Protein AF-A0A8X6WCI5-F1 (afdb_monomer_lite)

pLDDT: mean 91.73, std 7.92, range [56.34, 98.44]

Organism: Trichonephila clavipes (NCBI:txid2585209)

InterPro domains:
  IPR049012 Mutator-like transposase domain [PF20700] (1-146)

Structure (mmCIF, N/CA/C/O backbone):
data_AF-A0A8X6WCI5-F1
#
_entry.id   AF-A0A8X6WCI5-F1
#
loop_
_atom_site.group_PDB
_atom_site.id
_atom_site.type_symbol
_atom_site.label_atom_id
_atom_site.label_alt_id
_atom_site.label_comp_id
_atom_site.label_asym_id
_atom_site.label_entity_id
_atom_site.label_seq_id
_atom_site.pdbx_PDB_ins_code
_atom_site.Cartn_x
_atom_site.Cartn_y
_atom_site.Cartn_z
_atom_site.occupancy
_atom_site.B_iso_or_equiv
_atom_site.auth_seq_id
_atom_site.auth_comp_id
_atom_site.auth_asym_id
_atom_site.auth_atom_id
_atom_site.pdbx_PDB_model_num
ATOM 1 N N . MET A 1 1 ? -1.430 -8.756 21.027 1.00 59.97 1 MET A N 1
ATOM 2 C CA . MET A 1 1 ? -2.142 -8.464 22.285 1.00 59.97 1 MET A CA 1
ATOM 3 C C . MET A 1 1 ? -3.110 -9.603 22.496 1.00 59.97 1 MET A C 1
ATOM 5 O O . MET A 1 1 ? -3.719 -10.014 21.518 1.00 59.97 1 MET A O 1
ATOM 9 N N . GLU A 1 2 ? -3.191 -10.158 23.698 1.00 81.50 2 GLU A N 1
ATOM 10 C CA . GLU A 1 2 ? -4.184 -11.193 23.982 1.00 81.50 2 GLU A CA 1
ATOM 11 C C . GLU A 1 2 ? -5.589 -10.588 23.975 1.00 81.50 2 GLU A C 1
ATOM 13 O O . GLU A 1 2 ? -5.781 -9.443 24.397 1.00 81.50 2 GLU A O 1
ATOM 18 N N . VAL A 1 3 ? -6.557 -11.356 23.474 1.00 88.06 3 VAL A N 1
ATOM 19 C CA . VAL A 1 3 ? -7.955 -10.931 23.323 1.00 88.06 3 VAL A CA 1
ATOM 20 C C . VAL A 1 3 ? -8.514 -10.423 24.655 1.00 88.06 3 VAL A C 1
ATOM 22 O O . VAL A 1 3 ? -9.051 -9.318 24.713 1.00 88.06 3 VAL A O 1
ATOM 25 N N . ASP A 1 4 ? -8.283 -11.169 25.736 1.00 89.62 4 ASP A N 1
ATOM 26 C CA . ASP A 1 4 ? -8.767 -10.837 27.080 1.00 89.62 4 ASP A CA 1
ATOM 27 C C . ASP A 1 4 ? -8.215 -9.511 27.600 1.00 89.62 4 ASP A C 1
ATOM 29 O O . ASP A 1 4 ? -8.935 -8.737 28.233 1.00 89.62 4 ASP A O 1
ATOM 33 N N . GLY A 1 5 ? -6.947 -9.213 27.309 1.00 89.44 5 GLY A N 1
ATOM 34 C CA . GLY A 1 5 ? -6.332 -7.943 27.683 1.00 89.44 5 GLY A CA 1
ATOM 35 C C . GLY A 1 5 ? -7.043 -6.763 27.024 1.00 89.44 5 GLY A C 1
ATOM 36 O O . GLY A 1 5 ? -7.371 -5.783 27.693 1.00 89.44 5 GLY A O 1
ATOM 37 N N . MET A 1 6 ? -7.347 -6.879 25.729 1.00 89.31 6 MET A N 1
ATOM 38 C CA . MET A 1 6 ? -8.032 -5.814 25.002 1.00 89.31 6 MET A CA 1
ATOM 39 C C . MET A 1 6 ? -9.492 -5.657 25.445 1.00 89.31 6 MET A C 1
ATOM 41 O O . MET A 1 6 ? -9.946 -4.534 25.659 1.00 89.31 6 MET A O 1
ATOM 45 N N . LEU A 1 7 ? -10.208 -6.766 25.660 1.00 91.69 7 LEU A N 1
ATOM 46 C CA . LEU A 1 7 ? -11.565 -6.740 26.210 1.00 91.69 7 LEU A CA 1
ATOM 47 C C . LEU A 1 7 ? -11.597 -6.038 27.571 1.00 91.69 7 LEU A C 1
ATOM 49 O O . LEU A 1 7 ? -12.439 -5.169 27.796 1.00 91.69 7 LEU A O 1
ATOM 53 N N . ARG A 1 8 ? -10.658 -6.357 28.470 1.00 92.00 8 ARG A N 1
ATOM 54 C CA . ARG A 1 8 ? -10.554 -5.698 29.781 1.00 92.00 8 ARG A CA 1
ATOM 55 C C . ARG A 1 8 ? -10.321 -4.195 29.649 1.00 92.00 8 ARG A C 1
ATOM 57 O O . ARG A 1 8 ? -10.964 -3.434 30.367 1.00 92.00 8 ARG A O 1
ATOM 64 N N . ILE A 1 9 ? -9.435 -3.768 28.744 1.00 91.00 9 ILE A N 1
ATOM 65 C CA . ILE A 1 9 ? -9.140 -2.346 28.499 1.00 91.00 9 ILE A CA 1
ATOM 66 C C . ILE A 1 9 ? -10.392 -1.595 28.035 1.00 91.00 9 ILE A C 1
ATOM 68 O O . ILE A 1 9 ? -10.694 -0.534 28.579 1.00 91.00 9 ILE A O 1
ATOM 72 N N . PHE A 1 10 ? -11.126 -2.141 27.065 1.00 92.56 10 PHE A N 1
ATOM 73 C CA . PHE A 1 10 ? -12.317 -1.490 26.521 1.00 92.56 10 PHE A CA 1
ATOM 74 C C . PHE A 1 10 ? -13.463 -1.445 27.537 1.00 92.56 10 PHE A C 1
ATOM 76 O O . PHE A 1 10 ? -14.024 -0.378 27.765 1.00 92.56 10 PHE A O 1
ATOM 83 N N . ASN A 1 11 ? -13.761 -2.559 28.214 1.00 92.12 11 ASN A N 1
ATOM 84 C CA . ASN A 1 11 ? -14.859 -2.616 29.187 1.00 92.12 11 ASN A CA 1
ATOM 85 C C . ASN A 1 11 ? -14.649 -1.689 30.392 1.00 92.12 11 ASN A C 1
ATOM 87 O O . ASN A 1 11 ? -15.601 -1.120 30.920 1.00 92.12 11 ASN A O 1
ATOM 91 N N . ARG A 1 12 ? -13.404 -1.525 30.858 1.00 92.81 12 ARG A N 1
ATOM 92 C CA . ARG A 1 12 ? -13.133 -0.693 32.041 1.00 92.81 12 ARG A CA 1
ATOM 93 C C . ARG A 1 12 ? -13.035 0.801 31.735 1.00 92.81 12 ARG A C 1
ATOM 95 O O . ARG A 1 12 ? -13.064 1.589 32.675 1.00 92.81 12 ARG A O 1
ATOM 102 N N . SER A 1 13 ? -12.888 1.202 30.468 1.00 92.12 13 SER A N 1
ATOM 103 C CA . SER A 1 13 ? -12.551 2.589 30.116 1.00 92.12 13 SER A CA 1
ATOM 104 C C . SER A 1 13 ? -13.633 3.586 30.529 1.00 92.12 13 SER A C 1
ATOM 106 O O . SER A 1 13 ? -13.316 4.651 31.054 1.00 92.12 13 SER A O 1
ATOM 108 N N . GLU A 1 14 ? -14.907 3.236 30.344 1.00 90.12 14 GLU A N 1
ATOM 109 C CA . GLU A 1 14 ? -16.027 4.106 30.706 1.00 90.12 14 GLU A CA 1
ATOM 110 C C . GLU A 1 14 ? -16.136 4.225 32.227 1.00 90.12 14 GLU A C 1
ATOM 112 O O . GLU A 1 14 ? -16.202 5.326 32.762 1.00 90.12 14 GLU A O 1
ATOM 117 N N . LYS A 1 15 ? -16.031 3.104 32.945 1.00 89.94 15 LYS A N 1
ATOM 118 C CA . LYS A 1 15 ? -16.134 3.096 34.408 1.00 89.94 15 LYS A CA 1
ATOM 119 C C . LYS A 1 15 ? -14.969 3.812 35.101 1.00 89.94 15 LYS A C 1
ATOM 121 O O . LYS A 1 15 ? -15.184 4.462 36.116 1.00 89.94 15 LYS A O 1
ATOM 126 N N . LEU A 1 16 ? -13.744 3.659 34.593 1.00 91.06 16 LEU A N 1
ATOM 127 C CA . LEU A 1 16 ? -12.542 4.214 35.229 1.00 91.06 16 LEU A CA 1
ATOM 128 C C . LEU A 1 16 ? -12.214 5.636 34.772 1.00 91.06 16 LEU A C 1
ATOM 130 O O . LEU A 1 16 ? -11.642 6.399 35.545 1.00 91.06 16 LEU A O 1
ATOM 134 N N . HIS A 1 17 ? -12.545 5.991 33.529 1.00 88.75 17 HIS A N 1
ATOM 135 C CA . HIS A 1 17 ? -12.102 7.251 32.923 1.00 88.75 17 HIS A CA 1
ATOM 136 C C . HIS A 1 17 ? -13.237 8.060 32.296 1.00 88.75 17 HIS A C 1
ATOM 138 O O . HIS A 1 17 ? -12.983 9.155 31.800 1.00 88.75 17 HIS A O 1
ATOM 144 N N . ASN A 1 18 ? -14.475 7.553 32.302 1.00 91.06 18 ASN A N 1
ATOM 145 C CA . ASN A 1 18 ? -15.613 8.165 31.615 1.00 91.06 18 ASN A CA 1
ATOM 146 C C . ASN A 1 18 ? -15.331 8.406 30.115 1.00 91.06 18 ASN A C 1
ATOM 148 O O . ASN A 1 18 ? -15.696 9.437 29.554 1.00 91.06 18 ASN A O 1
ATOM 152 N N . GLN A 1 19 ? -14.615 7.468 29.475 1.00 91.06 19 GLN A N 1
ATOM 153 C CA . GLN A 1 19 ? -14.216 7.531 28.062 1.00 91.06 19 GLN A CA 1
ATOM 154 C C . GLN A 1 19 ? -14.604 6.257 27.304 1.00 91.06 19 GLN A C 1
ATOM 156 O O . GLN A 1 19 ? -14.527 5.147 27.841 1.00 91.06 19 GLN A O 1
ATOM 161 N N . LYS A 1 20 ? -14.935 6.413 26.016 1.00 93.44 20 LYS A N 1
ATOM 162 C CA . LYS A 1 20 ? -15.221 5.313 25.080 1.00 93.44 20 LYS A CA 1
ATOM 163 C C . LYS A 1 20 ? -14.216 5.300 23.938 1.00 93.44 20 LYS A C 1
ATOM 165 O O . LYS A 1 20 ? -13.930 6.337 23.340 1.00 93.44 20 LYS A O 1
ATOM 170 N N . TYR A 1 21 ? -13.712 4.119 23.597 1.00 92.25 21 TYR A N 1
ATOM 171 C CA . TYR A 1 21 ? -12.871 3.938 22.422 1.00 92.25 21 TYR A CA 1
ATOM 172 C C . TYR A 1 21 ? -13.726 3.777 21.165 1.00 92.25 21 TYR A C 1
ATOM 174 O O . TYR A 1 21 ? -14.458 2.804 21.023 1.00 92.25 21 TYR A O 1
ATOM 182 N N . SER A 1 22 ? -13.575 4.690 20.209 1.00 91.31 22 SER A N 1
ATOM 183 C CA . SER A 1 22 ? -14.271 4.620 18.916 1.00 91.31 22 SER A CA 1
ATOM 184 C C . SER A 1 22 ? -13.587 3.709 17.895 1.00 91.31 22 SER A C 1
ATOM 186 O O . SER A 1 22 ? -14.224 3.240 16.953 1.00 91.31 22 SER A O 1
ATOM 188 N N . ASN A 1 23 ? -12.284 3.461 18.056 1.00 91.19 23 ASN A N 1
ATOM 189 C CA . ASN A 1 23 ? -11.461 2.772 17.068 1.00 91.19 23 ASN A CA 1
ATOM 190 C C . ASN A 1 23 ? -10.571 1.705 17.710 1.00 91.19 23 ASN A C 1
ATOM 192 O O . ASN A 1 23 ? -9.948 1.941 18.743 1.00 91.19 23 ASN A O 1
ATOM 196 N N . TYR A 1 24 ? -10.430 0.573 17.025 1.00 90.94 24 TYR A N 1
ATOM 197 C CA . TYR A 1 24 ? -9.415 -0.444 17.276 1.00 90.94 24 TYR A CA 1
ATOM 198 C C . TYR A 1 24 ? -8.383 -0.413 16.145 1.00 90.94 24 TYR A C 1
ATOM 200 O O . TYR A 1 24 ? -8.734 -0.589 14.976 1.00 90.94 24 TYR A O 1
ATOM 208 N N . ILE A 1 25 ? -7.110 -0.197 16.484 1.00 90.19 25 ILE A N 1
ATOM 209 C CA . ILE A 1 25 ? -6.004 -0.199 15.518 1.00 90.19 25 ILE A CA 1
ATOM 210 C C . ILE A 1 25 ? -5.359 -1.586 15.525 1.00 90.19 25 ILE A C 1
ATOM 212 O O . ILE A 1 25 ? -4.812 -2.004 16.544 1.00 90.19 25 ILE A O 1
ATOM 216 N N . GLY A 1 26 ? -5.404 -2.286 14.391 1.00 87.81 26 GLY A N 1
ATOM 217 C CA . GLY A 1 26 ? -4.845 -3.633 14.254 1.00 87.81 26 GLY A CA 1
ATOM 218 C C . GLY A 1 26 ? -3.806 -3.758 13.139 1.00 87.81 26 GLY A C 1
ATOM 219 O O . GLY A 1 26 ? -3.925 -3.137 12.082 1.00 87.81 26 GLY A O 1
ATOM 220 N N . ASP A 1 27 ? -2.811 -4.621 13.350 1.00 85.50 27 ASP A N 1
ATOM 221 C CA . ASP A 1 27 ? -1.835 -5.072 12.342 1.00 85.50 27 ASP A CA 1
ATOM 222 C C . ASP A 1 27 ? -2.366 -6.330 11.618 1.00 85.50 27 ASP A C 1
ATOM 224 O O . ASP A 1 27 ? -1.754 -7.393 11.636 1.00 85.50 27 ASP A O 1
ATOM 228 N N . GLY A 1 28 ? -3.585 -6.261 11.068 1.00 77.12 28 GLY A N 1
ATOM 229 C CA . GLY A 1 28 ? -4.269 -7.424 10.484 1.00 77.12 28 GLY A CA 1
ATOM 230 C C . GLY A 1 28 ? -4.910 -8.387 11.498 1.00 77.12 28 GLY A C 1
ATOM 231 O O . GLY A 1 28 ? -5.588 -9.334 11.090 1.00 77.12 28 GLY A O 1
ATOM 232 N N . ASP A 1 29 ? -4.789 -8.122 12.803 1.00 78.12 29 ASP A N 1
ATOM 233 C CA . ASP A 1 29 ? -5.456 -8.906 13.849 1.00 78.12 29 ASP A CA 1
ATOM 234 C C . ASP A 1 29 ? -6.979 -8.804 13.701 1.00 78.12 29 ASP A C 1
ATOM 236 O O . ASP A 1 29 ? -7.591 -7.735 13.791 1.00 78.12 29 ASP A O 1
ATOM 240 N N . THR A 1 30 ? -7.587 -9.933 13.366 1.00 83.88 30 THR A N 1
ATOM 241 C CA . THR A 1 30 ? -9.030 -10.044 13.146 1.00 83.88 30 THR A CA 1
ATOM 242 C C . THR A 1 30 ? -9.708 -10.735 14.322 1.00 83.88 30 THR A C 1
ATOM 244 O O . THR A 1 30 ? -10.863 -10.439 14.601 1.00 83.88 30 THR A O 1
ATOM 247 N N . LYS A 1 31 ? -8.984 -11.570 15.079 1.00 90.94 31 LYS A N 1
ATOM 248 C CA . LYS A 1 31 ? -9.550 -12.299 16.220 1.00 90.94 31 LYS A CA 1
ATOM 249 C C . LYS A 1 31 ? -9.919 -11.341 17.348 1.00 90.94 31 LYS A C 1
ATOM 251 O O . LYS A 1 31 ? -11.051 -11.363 17.815 1.00 90.94 31 LYS A O 1
ATOM 256 N N . THR A 1 32 ? -9.000 -10.452 17.721 1.00 90.69 32 THR A N 1
ATOM 257 C CA . THR A 1 32 ? -9.236 -9.481 18.799 1.00 90.69 32 THR A CA 1
ATOM 258 C C . THR A 1 32 ? -10.355 -8.501 18.450 1.00 90.69 32 THR A C 1
ATOM 260 O O . THR A 1 32 ? -11.196 -8.197 19.291 1.00 90.69 32 THR A O 1
ATOM 263 N N . PHE A 1 33 ? -10.407 -8.032 17.200 1.00 91.56 33 PHE A N 1
ATOM 264 C CA . PHE A 1 33 ? -11.470 -7.129 16.760 1.00 91.56 33 PHE A CA 1
ATOM 265 C C . PHE A 1 33 ? -12.848 -7.803 16.745 1.00 91.56 33 PHE A C 1
ATOM 267 O O . PHE A 1 33 ? -13.827 -7.182 17.156 1.00 91.56 33 PHE A O 1
ATOM 274 N N . ASN A 1 34 ? -12.933 -9.059 16.298 1.00 93.12 34 ASN A N 1
ATOM 275 C CA . ASN A 1 34 ? -14.196 -9.795 16.302 1.00 93.12 34 ASN A CA 1
ATOM 276 C C . ASN A 1 34 ? -14.704 -9.982 17.734 1.00 93.12 34 ASN A C 1
ATOM 278 O O . ASN A 1 34 ? -15.844 -9.634 18.014 1.00 93.12 34 ASN A O 1
ATOM 282 N N . ALA A 1 35 ? -13.829 -10.395 18.655 1.00 93.94 35 ALA A N 1
ATOM 283 C CA . ALA A 1 35 ? -14.179 -10.524 20.066 1.00 93.94 35 ALA A CA 1
ATOM 284 C C . ALA A 1 35 ? -14.659 -9.196 20.679 1.00 93.94 35 ALA A C 1
ATOM 286 O O . ALA A 1 35 ? -15.653 -9.179 21.396 1.00 93.94 35 ALA A O 1
ATOM 287 N N . LEU A 1 36 ? -14.006 -8.067 20.368 1.00 92.50 36 LEU A N 1
ATOM 288 C CA . LEU A 1 36 ? -14.471 -6.737 20.790 1.00 92.50 36 LEU A CA 1
ATOM 289 C C . LEU A 1 36 ? -15.849 -6.388 20.213 1.00 92.50 36 LEU A C 1
ATOM 291 O O . LEU A 1 36 ? -16.686 -5.824 20.914 1.00 92.50 36 LEU A O 1
ATOM 295 N N . SER A 1 37 ? -16.075 -6.714 18.940 1.00 92.50 37 SER A N 1
ATOM 296 C CA . SER A 1 37 ? -17.337 -6.431 18.248 1.00 92.50 37 SER A CA 1
ATOM 297 C C . SER A 1 37 ? -18.492 -7.264 18.806 1.00 92.50 37 SER A C 1
ATOM 299 O O . SER A 1 37 ? -19.605 -6.765 18.925 1.00 92.50 37 SER A O 1
ATOM 301 N N . GLU A 1 38 ? -18.224 -8.517 19.174 1.00 94.31 38 GLU A N 1
ATOM 302 C CA . GLU A 1 38 ? -19.186 -9.421 19.810 1.00 94.31 38 GLU A CA 1
ATOM 303 C C . GLU A 1 38 ? -19.453 -9.038 21.269 1.00 94.31 38 GLU A C 1
ATOM 305 O O . GLU A 1 38 ? -20.590 -9.109 21.727 1.00 94.31 38 GLU A O 1
ATOM 310 N N . ASN A 1 39 ? -18.418 -8.599 21.991 1.00 94.19 39 ASN A N 1
ATOM 311 C CA . ASN A 1 39 ? -18.522 -8.212 23.394 1.00 94.19 39 ASN A CA 1
ATOM 312 C C . ASN A 1 39 ? -19.300 -6.906 23.611 1.00 94.19 39 ASN A C 1
ATOM 314 O O . ASN A 1 39 ? -19.855 -6.729 24.690 1.00 94.19 39 ASN A O 1
ATOM 318 N N . LYS A 1 40 ? -19.345 -6.016 22.607 1.00 94.31 40 LYS A N 1
ATOM 319 C CA . LYS A 1 40 ? -20.101 -4.748 22.634 1.00 94.31 40 LYS A CA 1
ATOM 320 C C . LYS A 1 40 ? -19.887 -3.960 23.941 1.00 94.31 40 LYS A C 1
ATOM 322 O O . LYS A 1 40 ? -20.849 -3.675 24.655 1.00 94.31 40 LYS A O 1
ATOM 327 N N . PRO A 1 41 ? -18.640 -3.562 24.255 1.00 93.81 41 PRO A N 1
ATOM 328 C CA . PRO A 1 41 ? -18.274 -3.006 25.564 1.00 93.81 41 PRO A CA 1
ATOM 329 C C . PRO A 1 41 ? -19.003 -1.702 25.928 1.00 93.81 41 PRO A C 1
ATOM 331 O O . PRO A 1 41 ? -18.976 -1.290 27.083 1.00 93.81 41 PRO A O 1
ATOM 334 N N . TYR A 1 42 ? -19.645 -1.047 24.956 1.00 95.12 42 TYR A N 1
ATOM 335 C CA . TYR A 1 42 ? -20.366 0.215 25.129 1.00 95.12 42 TYR A CA 1
ATOM 336 C C . TYR A 1 42 ? -21.847 0.132 24.719 1.00 95.12 42 TYR A C 1
ATOM 338 O O . TYR A 1 42 ? -22.478 1.173 24.526 1.00 95.12 42 TYR A O 1
ATOM 346 N N . GLY A 1 43 ? -22.391 -1.084 24.582 1.00 93.00 43 GLY A N 1
ATOM 347 C CA . GLY A 1 43 ? -23.766 -1.341 24.145 1.00 93.00 43 GLY A CA 1
ATOM 348 C C . GLY A 1 43 ? -23.930 -1.493 22.629 1.00 93.00 43 GLY A C 1
ATOM 349 O O . GLY A 1 43 ? -22.988 -1.313 21.857 1.00 93.00 43 GLY A O 1
ATOM 350 N N . ASP A 1 44 ? -25.149 -1.841 22.207 1.00 92.75 44 ASP A N 1
ATOM 351 C CA . ASP A 1 44 ? -25.500 -2.117 20.805 1.00 92.75 44 ASP A CA 1
ATOM 352 C C . ASP A 1 44 ? -25.397 -0.888 19.888 1.00 92.75 44 ASP A C 1
ATOM 354 O O . ASP A 1 44 ? -25.050 -1.018 18.713 1.00 92.75 44 ASP A O 1
ATOM 358 N N . ASP A 1 45 ? -25.636 0.306 20.434 1.00 93.44 45 ASP A N 1
ATOM 359 C CA . ASP A 1 45 ? -25.677 1.558 19.669 1.00 93.44 45 ASP A CA 1
ATOM 360 C C . ASP A 1 45 ? -24.290 2.167 19.408 1.00 93.44 45 ASP A C 1
ATOM 362 O O . ASP A 1 45 ? -24.164 3.167 18.696 1.00 93.44 45 ASP A O 1
ATOM 366 N N . TYR A 1 46 ? -23.225 1.587 19.974 1.00 92.94 46 TYR A N 1
ATOM 367 C CA . TYR A 1 46 ? -21.870 2.119 19.866 1.00 92.94 46 TYR A CA 1
ATOM 368 C C . TYR A 1 46 ? -20.908 1.097 19.253 1.00 92.94 46 TYR A C 1
ATOM 370 O O . TYR A 1 46 ? -20.307 0.260 19.930 1.00 92.94 46 TYR A O 1
ATOM 378 N N . LEU A 1 47 ? -20.727 1.199 17.935 1.00 92.12 47 LEU A N 1
ATOM 379 C CA . LEU A 1 47 ? -19.871 0.296 17.168 1.00 92.12 47 LEU A CA 1
ATOM 380 C C . LEU A 1 47 ? -18.419 0.780 17.123 1.00 92.12 47 LEU A C 1
ATOM 382 O O . LEU A 1 47 ? -18.120 1.882 16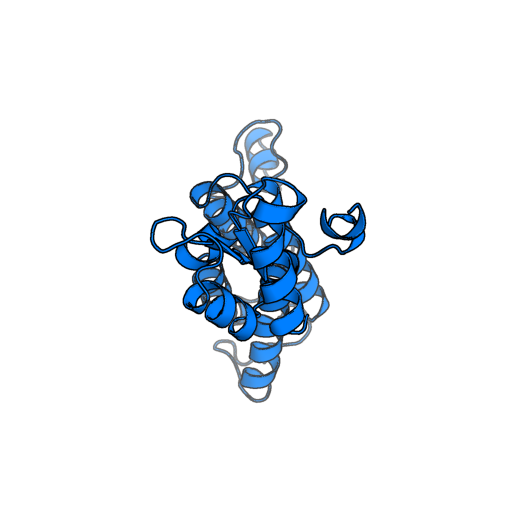.657 1.00 92.12 47 LEU A O 1
ATOM 386 N N . ILE A 1 48 ? -17.499 -0.095 17.527 1.00 92.75 48 ILE A N 1
ATOM 387 C CA . ILE A 1 48 ? -16.058 0.136 17.406 1.00 92.75 48 ILE A CA 1
ATOM 388 C C . ILE A 1 48 ? -15.635 -0.087 15.954 1.00 92.75 48 ILE A C 1
ATOM 390 O O . ILE A 1 48 ? -15.900 -1.134 15.361 1.00 92.75 48 ILE A O 1
ATOM 394 N N . GLN A 1 49 ? -14.921 0.876 15.378 1.00 92.12 49 GLN A N 1
ATOM 395 C CA . GLN A 1 49 ? -14.413 0.766 14.015 1.00 92.12 49 GLN A CA 1
ATOM 396 C C . GLN A 1 49 ? -13.014 0.148 13.987 1.00 92.12 49 GLN A C 1
ATOM 398 O O . GLN A 1 49 ? -12.135 0.506 14.771 1.00 92.12 49 GLN A O 1
ATOM 403 N N . LYS A 1 50 ? -12.771 -0.763 13.039 1.00 91.62 50 LYS A N 1
ATOM 404 C CA . LYS A 1 50 ? -11.426 -1.292 12.784 1.00 91.62 50 LYS A CA 1
ATOM 405 C C . LYS A 1 50 ? -10.650 -0.367 11.852 1.00 91.62 50 LYS A C 1
ATOM 407 O O . LYS A 1 50 ? -11.020 -0.198 10.689 1.00 91.62 50 LYS A O 1
ATOM 412 N N . ILE A 1 51 ? -9.521 0.123 12.345 1.00 93.12 51 ILE A N 1
ATOM 413 C CA . ILE A 1 51 ? -8.510 0.865 11.594 1.00 93.12 51 ILE A CA 1
ATOM 414 C C . ILE A 1 51 ? -7.293 -0.048 11.400 1.00 93.12 51 ILE A C 1
ATOM 416 O O . ILE A 1 51 ? -6.868 -0.768 12.302 1.00 93.12 51 ILE A O 1
ATOM 420 N N . GLU A 1 52 ? -6.737 -0.051 10.197 1.00 93.75 52 GLU A N 1
ATOM 421 C CA . GLU A 1 52 ? -5.531 -0.798 9.856 1.00 93.75 52 GLU A CA 1
ATOM 422 C C . GLU A 1 52 ? -4.300 0.064 10.139 1.00 93.75 52 GLU A C 1
ATOM 424 O O . GLU A 1 52 ? -4.206 1.213 9.699 1.00 93.75 52 GLU A O 1
ATOM 429 N N . CYS A 1 53 ? -3.316 -0.514 10.824 1.00 94.25 53 CYS A N 1
ATOM 430 C CA . CYS A 1 53 ? -2.003 0.100 10.973 1.00 94.25 53 CYS A CA 1
ATOM 431 C C . CYS A 1 53 ? -1.371 0.317 9.588 1.00 94.25 53 CYS A C 1
ATOM 433 O O . CYS A 1 53 ? -1.162 -0.633 8.831 1.00 94.25 53 CYS A O 1
ATOM 435 N N . VAL A 1 54 ? -0.987 1.550 9.244 1.00 94.94 54 VAL A N 1
ATOM 436 C CA . VAL A 1 54 ? -0.390 1.833 7.922 1.00 94.94 54 VAL A CA 1
ATOM 437 C C . VAL A 1 54 ? 0.941 1.099 7.739 1.00 94.94 54 VAL A C 1
ATOM 439 O O . VAL A 1 54 ? 1.277 0.684 6.630 1.00 94.94 54 VAL A O 1
ATOM 442 N N . GLY A 1 55 ? 1.683 0.873 8.829 1.00 95.06 55 GLY A N 1
ATOM 443 C CA . GLY A 1 55 ? 2.877 0.024 8.821 1.00 95.06 55 GLY A CA 1
ATOM 444 C C . GLY A 1 55 ? 2.578 -1.409 8.368 1.00 95.06 55 GLY A C 1
ATOM 445 O O . GLY A 1 55 ? 3.330 -1.956 7.558 1.00 95.06 55 GLY A O 1
ATOM 446 N N . HIS A 1 56 ? 1.452 -1.979 8.805 1.00 94.19 56 HIS A N 1
ATOM 447 C CA . HIS A 1 56 ? 0.976 -3.288 8.356 1.00 94.19 56 HIS A CA 1
ATOM 448 C C . HIS A 1 56 ? 0.730 -3.306 6.849 1.00 94.19 56 HIS A C 1
ATOM 450 O O . HIS A 1 56 ? 1.240 -4.152 6.113 1.00 94.19 56 HIS A O 1
ATOM 456 N N . VAL A 1 57 ? -0.061 -2.341 6.375 1.00 96.12 57 VAL A N 1
ATOM 457 C CA . VAL A 1 57 ? -0.491 -2.279 4.976 1.00 96.12 57 VAL A CA 1
ATOM 458 C C . VAL A 1 57 ? 0.713 -2.024 4.062 1.00 96.12 57 VAL A C 1
ATOM 460 O O . VAL A 1 57 ? 0.828 -2.631 2.997 1.00 96.12 57 VAL A O 1
ATOM 463 N N . GLN A 1 58 ? 1.681 -1.223 4.513 1.00 97.31 58 GLN A N 1
ATOM 464 C CA . GLN A 1 58 ? 2.976 -1.060 3.856 1.00 97.31 58 GLN A CA 1
ATOM 465 C C . GLN A 1 58 ? 3.740 -2.390 3.734 1.00 97.31 58 GLN A C 1
ATOM 467 O O . GLN A 1 58 ? 4.193 -2.740 2.642 1.00 97.31 58 GLN A O 1
ATOM 472 N N . LYS A 1 59 ? 3.866 -3.162 4.821 1.00 96.75 59 LYS A N 1
ATOM 473 C CA . LYS A 1 59 ? 4.515 -4.487 4.787 1.00 96.75 59 LYS A CA 1
ATOM 474 C C . LYS A 1 59 ? 3.781 -5.458 3.860 1.00 96.75 59 LYS A C 1
ATOM 476 O O . LYS A 1 59 ? 4.423 -6.266 3.184 1.00 96.75 59 LYS A O 1
ATOM 481 N N . ARG A 1 60 ? 2.450 -5.355 3.774 1.00 97.25 60 ARG A N 1
ATOM 482 C CA . ARG A 1 60 ? 1.617 -6.157 2.867 1.00 97.25 60 ARG A CA 1
ATOM 483 C C . ARG A 1 60 ? 1.995 -5.938 1.400 1.00 97.25 60 ARG A C 1
ATOM 485 O O . ARG A 1 60 ? 2.103 -6.924 0.676 1.00 97.25 60 ARG A O 1
ATOM 492 N N . MET A 1 61 ? 2.265 -4.698 0.975 1.00 98.12 61 MET A N 1
ATOM 493 C CA . MET A 1 61 ? 2.786 -4.407 -0.373 1.00 98.12 61 MET A CA 1
ATOM 494 C C . MET A 1 61 ? 4.086 -5.174 -0.636 1.00 98.12 61 MET A C 1
ATOM 496 O O . MET A 1 61 ? 4.167 -5.945 -1.591 1.00 98.12 61 MET A O 1
ATOM 500 N N . GLY A 1 62 ? 5.075 -5.032 0.251 1.00 98.25 62 GLY A N 1
ATOM 501 C CA . GLY A 1 62 ? 6.363 -5.711 0.099 1.00 98.25 62 GLY A CA 1
ATOM 502 C C . GLY A 1 62 ? 6.232 -7.236 0.053 1.00 98.25 62 GLY A C 1
ATOM 503 O O . GLY A 1 62 ? 6.801 -7.892 -0.816 1.00 98.25 62 GLY A O 1
ATOM 504 N N . THR A 1 63 ? 5.420 -7.801 0.948 1.00 98.31 63 THR A N 1
ATOM 505 C CA . THR A 1 63 ? 5.172 -9.249 1.030 1.00 98.31 63 THR A CA 1
ATOM 506 C C . THR A 1 63 ? 4.527 -9.785 -0.247 1.00 98.31 63 THR A C 1
ATOM 508 O O . THR A 1 63 ? 4.993 -10.776 -0.804 1.00 98.31 63 THR A O 1
ATOM 511 N N . ARG A 1 64 ? 3.489 -9.114 -0.767 1.00 98.44 64 ARG A N 1
ATOM 512 C CA . ARG A 1 64 ? 2.812 -9.548 -1.999 1.00 98.44 64 ARG A CA 1
ATOM 513 C C . ARG A 1 64 ? 3.747 -9.528 -3.205 1.00 98.44 64 ARG A C 1
ATOM 515 O O . ARG A 1 64 ? 3.713 -10.464 -3.997 1.00 98.44 64 ARG A O 1
ATOM 522 N N . LEU A 1 65 ? 4.600 -8.511 -3.326 1.00 97.94 65 LEU A N 1
ATOM 523 C CA . LEU A 1 65 ? 5.572 -8.437 -4.419 1.00 97.94 65 LEU A CA 1
ATOM 524 C C . LEU A 1 65 ? 6.654 -9.524 -4.310 1.00 97.94 65 LEU A C 1
ATOM 526 O O . LEU A 1 65 ? 6.990 -10.140 -5.319 1.00 97.94 65 LEU A O 1
ATOM 530 N N . ARG A 1 66 ? 7.147 -9.833 -3.103 1.00 97.81 66 ARG A N 1
ATOM 531 C CA . ARG A 1 66 ? 8.077 -10.962 -2.896 1.00 97.81 66 ARG A CA 1
ATOM 532 C C . ARG A 1 66 ? 7.434 -12.304 -3.229 1.00 97.81 66 ARG A C 1
ATOM 534 O O . ARG A 1 66 ? 8.058 -13.135 -3.882 1.00 97.81 66 ARG A O 1
ATOM 541 N N . ASN A 1 67 ? 6.163 -12.492 -2.879 1.00 97.88 67 ASN A N 1
ATOM 542 C CA . ASN A 1 67 ? 5.430 -13.703 -3.245 1.00 97.88 67 ASN A CA 1
ATOM 543 C C . ASN A 1 67 ? 5.315 -13.869 -4.767 1.00 97.88 67 ASN A C 1
ATOM 545 O O . ASN A 1 67 ? 5.402 -14.992 -5.257 1.00 97.88 67 ASN A O 1
ATOM 549 N N . LEU A 1 68 ? 5.196 -12.778 -5.534 1.00 97.38 68 LEU A N 1
ATOM 550 C CA . LEU A 1 68 ? 5.247 -12.859 -6.998 1.00 97.38 68 LEU A CA 1
ATOM 551 C C . LEU A 1 68 ? 6.604 -13.368 -7.496 1.00 97.38 68 LEU A C 1
ATOM 553 O O . LEU A 1 68 ? 6.630 -14.174 -8.424 1.00 97.38 68 LEU A O 1
ATOM 557 N N . ILE A 1 69 ? 7.720 -12.978 -6.868 1.00 95.50 69 ILE A N 1
ATOM 558 C CA . ILE A 1 69 ? 9.039 -13.536 -7.209 1.00 95.50 69 ILE A CA 1
ATOM 559 C C . ILE A 1 69 ? 9.032 -15.057 -7.043 1.00 95.50 69 ILE A C 1
ATOM 561 O O . ILE A 1 69 ? 9.463 -15.770 -7.946 1.00 95.50 69 ILE A O 1
ATOM 565 N N . LEU A 1 70 ? 8.488 -15.561 -5.933 1.00 94.62 70 LEU A N 1
ATOM 566 C CA . LEU A 1 70 ? 8.412 -16.998 -5.662 1.00 94.62 70 LEU A CA 1
ATOM 567 C C . LEU A 1 70 ? 7.529 -17.727 -6.685 1.00 94.62 70 LEU A C 1
ATOM 569 O O . LEU A 1 70 ? 7.974 -18.700 -7.297 1.00 94.62 70 LEU A O 1
ATOM 573 N N . VAL A 1 71 ? 6.319 -17.216 -6.932 1.00 95.12 71 VAL A N 1
ATOM 574 C CA . VAL A 1 71 ? 5.329 -17.807 -7.855 1.00 95.12 71 VAL A CA 1
ATOM 575 C C . VAL A 1 71 ? 5.837 -17.856 -9.301 1.00 95.12 71 VAL A C 1
ATOM 577 O O . VAL A 1 71 ? 5.532 -18.799 -10.037 1.00 95.12 71 VAL A O 1
ATOM 580 N N . TYR A 1 72 ? 6.620 -16.859 -9.718 1.00 94.88 72 TYR A N 1
ATOM 581 C CA . TYR A 1 72 ? 7.141 -16.742 -11.082 1.00 94.88 72 TYR A CA 1
ATOM 582 C C . TYR A 1 72 ? 8.620 -17.136 -11.216 1.00 94.88 72 TYR A C 1
ATOM 584 O O . TYR A 1 72 ? 9.171 -17.042 -12.309 1.00 94.88 72 TYR A O 1
ATOM 592 N N . SER A 1 73 ? 9.266 -17.620 -10.151 1.00 86.31 73 SER A N 1
ATOM 593 C CA . SER A 1 73 ? 10.706 -17.945 -10.127 1.00 86.31 73 SER A CA 1
ATOM 594 C C . SER A 1 73 ? 11.140 -18.917 -11.233 1.00 86.31 73 SER A C 1
ATOM 596 O O . SER A 1 73 ? 12.214 -18.761 -11.809 1.00 86.31 73 SER A O 1
ATOM 598 N N . LYS A 1 74 ? 10.278 -19.882 -11.574 1.00 88.81 74 LYS A N 1
ATOM 599 C CA . LYS A 1 74 ? 10.503 -20.894 -12.622 1.00 88.81 74 LYS A CA 1
ATOM 600 C C . LYS A 1 74 ? 9.789 -20.586 -13.944 1.00 88.81 74 LYS A C 1
ATOM 602 O O . LYS A 1 74 ? 9.836 -21.395 -14.864 1.00 88.81 74 LYS A O 1
ATOM 607 N N . LYS A 1 75 ? 9.106 -19.442 -14.047 1.00 94.31 75 LYS A N 1
ATOM 608 C CA . LYS A 1 75 ? 8.316 -19.062 -15.224 1.00 94.31 75 LYS A CA 1
ATOM 609 C C . LYS A 1 75 ? 9.039 -17.986 -16.021 1.00 94.31 75 LYS A C 1
ATOM 611 O O . LYS A 1 75 ? 9.669 -17.085 -15.465 1.00 94.31 75 LYS A O 1
ATOM 616 N N . LYS A 1 76 ? 8.919 -18.066 -17.343 1.00 96.00 76 LYS A N 1
ATOM 617 C CA . LYS A 1 76 ? 9.267 -16.953 -18.223 1.00 96.00 76 LYS A CA 1
ATOM 618 C C . LYS A 1 76 ? 8.045 -16.056 -18.375 1.00 96.00 76 LYS A C 1
ATOM 620 O O . LYS A 1 76 ? 6.927 -16.548 -18.496 1.00 96.00 76 LYS A O 1
ATOM 625 N N . LEU A 1 77 ? 8.265 -14.751 -18.309 1.00 96.81 77 LEU A N 1
ATOM 626 C CA . LEU A 1 77 ? 7.250 -13.758 -18.627 1.00 96.81 77 LEU A CA 1
ATOM 627 C C . LEU A 1 77 ? 7.121 -13.621 -20.151 1.00 96.81 77 LEU A C 1
ATOM 629 O O . LEU A 1 77 ? 7.824 -14.297 -20.904 1.00 96.81 77 LEU A O 1
ATOM 633 N N . SER A 1 78 ? 6.245 -12.728 -20.609 1.00 96.19 78 SER A N 1
ATOM 634 C CA . SER A 1 78 ? 5.976 -12.498 -22.038 1.00 96.19 78 SER A CA 1
ATOM 635 C C . SER A 1 78 ? 7.210 -12.114 -22.862 1.00 96.19 78 SER A C 1
ATOM 637 O O . SER A 1 78 ? 7.211 -12.284 -24.074 1.00 96.19 78 SER A O 1
ATOM 639 N N . ASP A 1 79 ? 8.276 -11.641 -22.218 1.00 95.69 79 ASP A N 1
ATOM 640 C CA . ASP A 1 79 ? 9.547 -11.297 -22.854 1.00 95.69 79 ASP A CA 1
ATOM 641 C C . ASP A 1 79 ? 10.625 -12.393 -22.742 1.00 95.69 79 ASP A C 1
ATOM 643 O O . ASP A 1 79 ? 11.813 -12.124 -22.934 1.00 95.69 79 ASP A O 1
ATOM 647 N N . GLY A 1 80 ? 10.238 -13.621 -22.380 1.00 95.81 80 GLY A N 1
ATOM 648 C CA . GLY A 1 80 ? 11.139 -14.774 -22.293 1.00 95.81 80 GLY A CA 1
ATOM 649 C C . GLY A 1 80 ? 12.101 -14.748 -21.097 1.00 95.81 80 GLY A C 1
ATOM 650 O O . GLY A 1 80 ? 12.957 -15.629 -20.968 1.00 95.81 80 GLY A O 1
ATOM 651 N N . LYS A 1 81 ? 11.985 -13.766 -20.193 1.00 95.00 81 LYS A N 1
ATOM 652 C CA . LYS A 1 81 ? 12.862 -13.601 -19.022 1.00 95.00 81 LYS A CA 1
ATOM 653 C C . LYS A 1 81 ? 12.113 -13.867 -17.717 1.00 95.00 81 LYS A C 1
ATOM 655 O O . LYS A 1 81 ? 10.888 -13.917 -17.678 1.00 95.00 81 LYS A O 1
ATOM 660 N N . THR A 1 82 ? 12.857 -14.098 -16.641 1.00 95.12 82 THR A N 1
ATOM 661 C CA . THR A 1 82 ? 12.289 -14.295 -15.301 1.00 95.12 82 THR A CA 1
ATOM 662 C C . THR A 1 82 ? 11.822 -12.964 -14.698 1.00 95.12 82 THR A C 1
ATOM 664 O O . THR A 1 82 ? 12.167 -11.878 -15.176 1.00 95.12 82 THR A O 1
ATOM 667 N N . ILE A 1 83 ? 11.016 -13.047 -13.635 1.00 96.38 83 ILE A N 1
ATOM 668 C CA . ILE A 1 83 ? 10.489 -11.870 -12.925 1.00 96.38 83 ILE A CA 1
ATOM 669 C C . ILE A 1 83 ? 11.558 -11.097 -12.136 1.00 96.38 83 ILE A C 1
ATOM 671 O O . ILE A 1 83 ? 11.402 -9.897 -11.923 1.00 96.38 83 ILE A O 1
ATOM 675 N N . GLY A 1 84 ? 12.625 -11.775 -11.703 1.00 93.44 84 GLY A N 1
ATOM 676 C CA . GLY A 1 84 ? 13.726 -11.203 -10.924 1.00 93.44 84 GLY A CA 1
ATOM 677 C C . GLY A 1 84 ? 14.991 -10.956 -11.751 1.00 93.44 84 GLY A C 1
ATOM 678 O O . GLY A 1 84 ? 15.108 -11.421 -12.883 1.00 93.44 84 GLY A O 1
ATOM 679 N N . GLY A 1 85 ? 15.949 -10.224 -11.175 1.00 88.12 85 GLY A N 1
ATOM 680 C CA . GLY A 1 85 ? 17.245 -9.907 -11.792 1.00 88.12 85 GLY A CA 1
ATOM 681 C C . GLY A 1 85 ? 17.447 -8.421 -12.126 1.00 88.12 85 GLY A C 1
ATOM 682 O O . GLY A 1 85 ? 16.655 -7.556 -11.748 1.00 88.12 85 GLY A O 1
ATOM 683 N N . LYS A 1 86 ? 18.540 -8.100 -12.830 1.00 86.88 86 LYS A N 1
ATOM 684 C CA . LYS A 1 86 ? 18.886 -6.714 -13.197 1.00 86.88 86 LYS A CA 1
ATOM 685 C C . LYS A 1 86 ? 17.811 -6.107 -14.113 1.00 86.88 86 LYS A C 1
ATOM 687 O O . LYS A 1 86 ? 17.453 -6.700 -15.127 1.00 86.88 86 LYS A O 1
ATOM 692 N N . GLY A 1 87 ? 17.313 -4.918 -13.761 1.00 85.94 87 GLY A N 1
ATOM 693 C CA . GLY A 1 87 ? 16.231 -4.237 -14.495 1.00 85.94 87 GLY A CA 1
ATOM 694 C C . GLY A 1 87 ? 14.845 -4.876 -14.310 1.00 85.94 87 GLY A C 1
ATOM 695 O O . GLY A 1 87 ? 13.949 -4.674 -15.131 1.00 85.94 87 GLY A O 1
ATOM 696 N N . ARG A 1 88 ? 14.683 -5.695 -13.264 1.00 94.00 88 ARG A N 1
ATOM 697 C CA . ARG A 1 88 ? 13.474 -6.469 -12.959 1.00 94.00 88 ARG A CA 1
ATOM 698 C C . ARG A 1 88 ? 13.041 -6.242 -11.508 1.00 94.00 88 ARG A C 1
ATOM 700 O O . ARG A 1 88 ? 13.485 -5.288 -10.871 1.00 94.00 88 ARG A O 1
ATOM 707 N N . LEU A 1 89 ? 12.155 -7.093 -10.990 1.00 95.31 89 LEU A N 1
ATOM 708 C CA . LEU A 1 89 ? 11.691 -7.002 -9.611 1.00 95.31 89 LEU A CA 1
ATOM 709 C C . LEU A 1 89 ? 12.783 -7.501 -8.651 1.00 95.31 89 LEU A C 1
ATOM 711 O O . LEU A 1 89 ? 13.000 -8.703 -8.516 1.00 95.31 89 LEU A O 1
ATOM 715 N N . THR A 1 90 ? 13.495 -6.570 -8.017 1.00 95.19 90 THR A N 1
ATOM 716 C CA . THR A 1 90 ? 14.514 -6.838 -6.989 1.00 95.19 90 THR A CA 1
ATOM 717 C C . THR A 1 90 ? 13.984 -6.500 -5.598 1.00 95.19 90 THR A C 1
ATOM 719 O O . THR A 1 90 ? 13.089 -5.663 -5.474 1.00 95.19 90 THR A O 1
ATOM 722 N N . ASP A 1 91 ? 14.576 -7.060 -4.539 1.00 96.12 91 ASP A N 1
ATOM 723 C CA . ASP A 1 91 ? 14.214 -6.697 -3.158 1.00 96.12 91 ASP A CA 1
ATOM 724 C C . ASP A 1 91 ? 14.354 -5.194 -2.894 1.00 96.12 91 ASP A C 1
ATOM 726 O O . ASP A 1 91 ? 13.450 -4.573 -2.345 1.00 96.12 91 ASP A O 1
ATOM 730 N N . SER A 1 92 ? 15.422 -4.572 -3.398 1.00 95.62 92 SER A N 1
ATOM 731 C CA . SER A 1 92 ? 15.638 -3.127 -3.261 1.00 95.62 92 SER A CA 1
ATOM 732 C C . SER A 1 92 ? 14.561 -2.279 -3.946 1.00 95.62 92 SER A C 1
ATOM 734 O O . SER A 1 92 ? 14.221 -1.196 -3.467 1.00 95.62 92 SER A O 1
ATOM 736 N N . LEU A 1 93 ? 14.015 -2.748 -5.072 1.00 95.06 93 LEU A N 1
ATOM 737 C CA . LEU A 1 93 ? 12.881 -2.100 -5.720 1.00 95.06 93 LEU A CA 1
ATOM 738 C C . LEU A 1 93 ? 11.602 -2.332 -4.912 1.00 95.06 93 LEU A C 1
ATOM 740 O O . LEU A 1 93 ? 10.844 -1.387 -4.709 1.00 95.06 93 LEU A O 1
ATOM 744 N N . ILE A 1 94 ? 11.379 -3.553 -4.422 1.00 97.50 94 ILE A N 1
ATOM 745 C CA . ILE A 1 94 ? 10.230 -3.888 -3.577 1.00 97.50 94 ILE A CA 1
ATOM 746 C C . ILE A 1 94 ? 10.198 -3.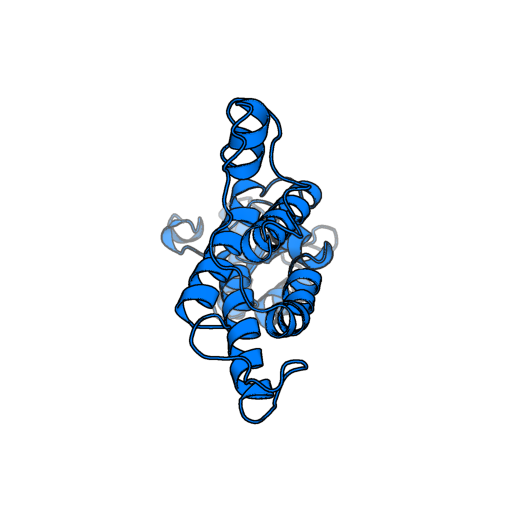003 -2.328 1.00 97.50 94 ILE A C 1
ATOM 748 O O . ILE A 1 94 ? 9.148 -2.444 -2.015 1.00 97.50 94 ILE A O 1
ATOM 752 N N . ASP A 1 95 ? 11.331 -2.822 -1.653 1.00 97.75 95 ASP A N 1
ATOM 753 C CA . ASP A 1 95 ? 11.421 -1.987 -0.454 1.00 97.75 95 ASP A CA 1
ATOM 754 C C . ASP A 1 95 ? 11.106 -0.522 -0.758 1.00 97.75 95 ASP A C 1
ATOM 756 O O . ASP A 1 95 ? 10.341 0.110 -0.027 1.00 97.75 95 ASP A O 1
ATOM 760 N N . LYS A 1 96 ? 11.606 0.007 -1.884 1.00 96.50 96 LYS A N 1
ATOM 761 C CA . LYS A 1 96 ? 11.260 1.359 -2.351 1.00 96.50 96 LYS A CA 1
ATOM 762 C C . LYS A 1 96 ? 9.769 1.496 -2.649 1.00 96.50 96 LYS A C 1
ATOM 764 O O . LYS A 1 96 ? 9.152 2.458 -2.200 1.00 96.50 96 LYS A O 1
ATOM 769 N N . LEU A 1 97 ? 9.177 0.543 -3.373 1.00 97.06 97 LEU A N 1
ATOM 770 C CA . LEU A 1 97 ? 7.749 0.566 -3.707 1.00 97.06 97 LEU A CA 1
ATOM 771 C C . LEU A 1 97 ? 6.878 0.470 -2.454 1.00 97.06 97 LEU A C 1
ATOM 773 O O . LEU A 1 97 ? 5.928 1.237 -2.320 1.00 97.06 97 LEU A O 1
ATOM 777 N N . ALA A 1 98 ? 7.216 -0.418 -1.516 1.00 98.31 98 ALA A N 1
ATOM 778 C CA . ALA A 1 98 ? 6.519 -0.531 -0.240 1.00 98.31 98 ALA A CA 1
ATOM 779 C C . ALA A 1 98 ? 6.630 0.773 0.564 1.00 98.31 98 ALA A C 1
ATOM 781 O O . ALA A 1 98 ? 5.619 1.285 1.043 1.00 98.31 98 ALA A O 1
ATOM 782 N N . HIS A 1 99 ? 7.828 1.352 0.665 1.00 98.19 99 HIS A N 1
ATOM 783 C CA . HIS A 1 99 ? 8.047 2.620 1.358 1.00 98.19 99 HIS A CA 1
ATOM 784 C C . HIS A 1 99 ? 7.221 3.764 0.750 1.00 98.19 99 HIS A C 1
ATOM 786 O O . HIS A 1 99 ? 6.471 4.429 1.466 1.00 98.19 99 HIS A O 1
ATOM 792 N N . TYR A 1 100 ? 7.285 3.958 -0.571 1.00 97.88 100 TYR A N 1
ATOM 793 C CA . TYR A 1 100 ? 6.506 4.995 -1.251 1.00 97.88 100 TYR A CA 1
ATOM 794 C C . TYR A 1 100 ? 4.999 4.765 -1.148 1.00 97.88 100 TYR A C 1
ATOM 796 O O . TYR A 1 100 ? 4.257 5.721 -0.938 1.00 97.88 100 TYR A O 1
ATOM 804 N N . TYR A 1 101 ? 4.544 3.515 -1.224 1.00 98.44 101 TYR A N 1
ATOM 805 C CA . TYR A 1 101 ? 3.147 3.159 -0.997 1.00 98.44 101 TYR A CA 1
ATOM 806 C C . TYR A 1 101 ? 2.678 3.545 0.417 1.00 98.44 101 TYR A C 1
ATOM 808 O O . TYR A 1 101 ? 1.639 4.185 0.572 1.00 98.44 101 TYR A O 1
ATOM 816 N N . GLY A 1 102 ? 3.461 3.224 1.451 1.00 97.94 102 GLY A N 1
ATOM 817 C CA . GLY A 1 102 ? 3.147 3.619 2.824 1.00 97.94 102 GLY A CA 1
ATOM 818 C C . GLY A 1 102 ? 3.107 5.139 3.002 1.00 97.94 102 GLY A C 1
ATOM 819 O O . GLY A 1 102 ? 2.185 5.662 3.626 1.00 97.94 102 GLY A O 1
ATOM 820 N N . ASN A 1 103 ? 4.062 5.864 2.413 1.00 97.75 103 ASN A N 1
ATOM 821 C CA . ASN A 1 103 ? 4.082 7.329 2.458 1.00 97.75 103 ASN A CA 1
ATOM 822 C C . ASN A 1 103 ? 2.890 7.947 1.721 1.00 97.75 103 ASN A C 1
ATOM 824 O O . ASN A 1 103 ? 2.289 8.883 2.239 1.00 97.75 103 ASN A O 1
ATOM 828 N N . ALA A 1 104 ? 2.490 7.394 0.572 1.00 97.94 104 ALA A N 1
ATOM 829 C CA . ALA A 1 104 ? 1.303 7.840 -0.155 1.00 97.94 104 ALA A CA 1
ATOM 830 C C . ALA A 1 104 ? 0.041 7.787 0.723 1.00 97.94 104 ALA A C 1
ATOM 832 O O . ALA A 1 104 ? -0.775 8.704 0.672 1.00 97.94 104 ALA A O 1
ATOM 833 N N . ILE A 1 105 ? -0.089 6.764 1.574 1.00 98.25 105 ILE A N 1
ATOM 834 C CA . ILE A 1 105 ? -1.191 6.658 2.538 1.00 98.25 105 ILE A CA 1
ATOM 835 C C . ILE A 1 105 ? -1.038 7.684 3.668 1.00 98.25 105 ILE A C 1
ATOM 837 O O . ILE A 1 105 ? -1.981 8.421 3.947 1.00 98.25 105 ILE A O 1
ATOM 841 N N . ARG A 1 106 ? 0.136 7.762 4.311 1.00 97.56 106 ARG A N 1
ATOM 842 C CA . ARG A 1 106 ? 0.359 8.658 5.465 1.00 97.56 106 ARG A CA 1
ATOM 843 C C . ARG A 1 106 ? 0.175 10.132 5.107 1.00 97.56 106 ARG A C 1
ATOM 845 O O . ARG A 1 106 ? -0.500 10.847 5.838 1.00 97.56 106 ARG A O 1
ATOM 852 N N . CYS A 1 107 ? 0.722 10.570 3.974 1.00 97.00 107 CYS A N 1
ATOM 853 C CA . CYS A 1 107 ? 0.643 11.963 3.524 1.00 97.00 107 CYS A CA 1
ATOM 854 C C . CYS A 1 107 ? -0.757 12.374 3.049 1.00 97.00 107 CYS A C 1
ATOM 856 O O . CYS A 1 107 ? -1.008 13.559 2.871 1.00 97.00 107 CYS A O 1
ATOM 858 N N . ASN A 1 108 ? -1.664 11.416 2.844 1.00 97.62 108 ASN A N 1
ATOM 859 C CA . ASN A 1 108 ? -3.026 11.661 2.368 1.00 97.62 108 ASN A CA 1
ATOM 860 C C . ASN A 1 108 ? -4.063 11.030 3.311 1.00 97.62 108 ASN A C 1
ATOM 862 O O . ASN A 1 108 ? -5.140 10.621 2.879 1.00 97.62 108 ASN A O 1
ATOM 866 N N . SER A 1 109 ? -3.739 10.935 4.607 1.00 96.75 109 SER A N 1
ATOM 867 C CA . SER A 1 109 ? -4.496 10.164 5.603 1.00 96.75 109 SER A CA 1
ATOM 868 C C . SER A 1 109 ? -5.947 10.611 5.813 1.00 96.75 109 SER A C 1
ATOM 870 O O . SER A 1 109 ? -6.727 9.888 6.426 1.00 96.75 109 SER A O 1
ATOM 872 N N . THR A 1 110 ? -6.323 11.779 5.301 1.00 97.38 110 THR A N 1
ATOM 873 C CA . THR A 1 110 ? -7.653 12.377 5.444 1.00 97.38 110 THR A CA 1
ATOM 874 C C . THR A 1 110 ? -8.578 12.100 4.258 1.00 97.38 110 THR A C 1
ATOM 876 O O . THR A 1 110 ? -9.772 12.372 4.348 1.00 97.38 110 THR A O 1
ATOM 879 N N . SER A 1 111 ? -8.072 11.551 3.145 1.00 98.25 111 SER A N 1
ATOM 880 C CA . SER A 1 111 ? -8.871 11.350 1.932 1.00 98.25 111 SER A CA 1
ATOM 881 C C . SER A 1 111 ? -8.508 10.070 1.191 1.00 98.25 111 SER A C 1
ATOM 883 O O . SER A 1 111 ? -7.448 9.952 0.582 1.00 98.25 111 SER A O 1
ATOM 885 N N . VAL A 1 112 ? -9.462 9.136 1.129 1.00 98.19 112 VAL A N 1
ATOM 886 C CA . VAL A 1 112 ? -9.341 7.898 0.338 1.00 98.19 112 VAL A CA 1
ATOM 887 C C . VAL A 1 112 ? -9.080 8.195 -1.142 1.00 98.19 112 VAL A C 1
ATOM 889 O O . VAL A 1 112 ? -8.315 7.484 -1.796 1.00 98.19 112 VAL A O 1
ATOM 892 N N . LYS A 1 113 ? -9.696 9.256 -1.675 1.00 98.31 113 LYS A N 1
ATOM 893 C CA . LYS A 1 113 ? -9.509 9.682 -3.066 1.00 98.31 113 LYS A CA 1
ATOM 894 C C . LYS A 1 113 ? -8.064 10.112 -3.315 1.00 98.31 113 LYS A C 1
ATOM 896 O O . LYS A 1 113 ? -7.466 9.666 -4.293 1.00 98.31 113 LYS A O 1
ATOM 901 N N . GLU A 1 114 ? -7.501 10.925 -2.424 1.00 98.19 114 GLU A N 1
ATOM 902 C CA . GLU A 1 114 ? -6.126 11.414 -2.568 1.00 98.19 114 GLU A CA 1
ATOM 903 C C . GLU A 1 114 ? -5.092 10.319 -2.268 1.00 98.19 114 GLU A C 1
ATOM 905 O O . GLU A 1 114 ? -4.125 10.200 -3.015 1.00 98.19 114 GLU A O 1
ATOM 910 N N . MET A 1 115 ? -5.339 9.418 -1.303 1.00 98.44 115 MET A N 1
ATOM 911 C CA . MET A 1 115 ? -4.520 8.207 -1.118 1.00 98.44 115 MET A CA 1
ATOM 912 C C . MET A 1 115 ? -4.440 7.391 -2.407 1.00 98.44 115 MET A C 1
ATOM 914 O O . MET A 1 115 ? -3.356 7.016 -2.848 1.00 98.44 115 MET A O 1
ATOM 918 N N . ARG A 1 116 ? -5.594 7.115 -3.031 1.00 98.25 116 ARG A N 1
ATOM 919 C CA . ARG A 1 116 ? -5.652 6.321 -4.259 1.00 98.25 116 ARG A CA 1
ATOM 920 C C . ARG A 1 116 ? -4.886 7.003 -5.388 1.00 98.25 116 ARG A C 1
ATOM 922 O O . ARG A 1 116 ? -4.097 6.333 -6.048 1.00 98.25 116 ARG A O 1
ATOM 929 N N . LYS A 1 117 ? -5.082 8.309 -5.597 1.00 97.94 117 LYS A N 1
ATOM 930 C CA . LYS A 1 117 ? -4.303 9.071 -6.585 1.00 97.94 117 LYS A CA 1
ATOM 931 C C . LYS A 1 117 ? -2.808 8.966 -6.302 1.00 97.94 117 LYS A C 1
ATOM 933 O O . LYS A 1 117 ? -2.078 8.561 -7.193 1.00 97.94 117 LYS A O 1
ATOM 938 N N . ALA A 1 118 ? -2.373 9.220 -5.068 1.00 97.88 118 ALA A N 1
ATOM 939 C CA . ALA A 1 118 ? -0.967 9.159 -4.682 1.00 97.88 118 ALA A CA 1
ATOM 940 C C . ALA A 1 118 ? -0.351 7.762 -4.888 1.00 97.88 118 ALA A C 1
ATOM 942 O O . ALA A 1 118 ? 0.770 7.650 -5.378 1.00 97.88 118 ALA A O 1
ATOM 943 N N . ILE A 1 119 ? -1.085 6.683 -4.594 1.00 98.25 119 ILE A N 1
ATOM 944 C CA . ILE A 1 119 ? -0.638 5.306 -4.871 1.00 98.25 119 ILE A CA 1
ATOM 945 C C . ILE A 1 119 ? -0.457 5.081 -6.380 1.00 98.25 119 ILE A C 1
ATOM 947 O O . ILE A 1 119 ? 0.550 4.511 -6.806 1.00 98.25 119 ILE A O 1
ATOM 951 N N . TRP A 1 120 ? -1.395 5.554 -7.203 1.00 97.69 120 TRP A N 1
ATOM 952 C CA . TRP A 1 120 ? -1.272 5.464 -8.660 1.00 97.69 120 TRP A CA 1
ATOM 953 C C . TRP A 1 120 ? -0.211 6.416 -9.234 1.00 97.69 120 TRP A C 1
ATOM 955 O O . TRP A 1 120 ? 0.385 6.098 -10.261 1.00 97.69 120 TRP A O 1
ATOM 965 N N . THR A 1 121 ? 0.117 7.514 -8.550 1.00 96.81 121 THR A N 1
ATOM 966 C CA . THR A 1 121 ? 1.294 8.342 -8.846 1.00 96.81 121 THR A CA 1
ATOM 967 C C . THR A 1 121 ? 2.584 7.546 -8.646 1.00 96.81 121 THR A C 1
ATOM 969 O O . THR A 1 121 ? 3.442 7.547 -9.524 1.00 96.81 121 THR A O 1
ATOM 972 N N . VAL A 1 122 ? 2.717 6.802 -7.539 1.00 95.88 122 VAL A N 1
ATOM 973 C CA . VAL A 1 122 ? 3.878 5.917 -7.302 1.00 95.88 122 VAL A CA 1
ATOM 974 C C . VAL A 1 122 ? 4.005 4.876 -8.417 1.00 95.88 122 VAL A C 1
ATOM 976 O O . VAL A 1 122 ? 5.105 4.658 -8.934 1.00 95.88 122 VAL A O 1
ATOM 979 N N . TRP A 1 123 ? 2.885 4.268 -8.820 1.00 95.25 123 TRP A N 1
ATOM 980 C CA . TRP A 1 123 ? 2.835 3.348 -9.958 1.00 95.25 123 TRP A CA 1
ATOM 981 C C . TRP A 1 123 ? 3.345 4.002 -11.247 1.00 95.25 123 TRP A C 1
ATOM 983 O O . TRP A 1 123 ? 4.272 3.486 -11.873 1.00 95.25 123 TRP A O 1
ATOM 993 N N . GLY A 1 124 ? 2.771 5.152 -11.611 1.00 94.62 124 GLY A N 1
ATOM 994 C CA . GLY A 1 124 ? 3.121 5.901 -12.814 1.00 94.62 124 GLY A CA 1
ATOM 995 C C . GLY A 1 124 ? 4.603 6.264 -12.854 1.00 94.62 124 GLY A C 1
ATOM 996 O O . GLY A 1 124 ? 5.295 5.919 -13.808 1.00 94.62 124 GLY A O 1
ATOM 997 N N . HIS A 1 125 ? 5.142 6.825 -11.769 1.00 92.31 125 HIS A N 1
ATOM 998 C CA . HIS A 1 125 ? 6.569 7.146 -11.662 1.00 92.31 125 HIS A CA 1
ATOM 999 C C . HIS A 1 125 ? 7.484 5.930 -11.820 1.00 92.31 125 HIS A C 1
ATOM 1001 O O . HIS A 1 125 ? 8.554 6.035 -12.415 1.00 92.31 125 HIS A O 1
ATOM 1007 N N . SER A 1 126 ? 7.079 4.780 -11.285 1.00 89.81 126 SER A N 1
ATOM 1008 C CA . SER A 1 126 ? 7.873 3.550 -11.366 1.00 89.81 126 SER A CA 1
ATOM 1009 C C . SER A 1 126 ? 7.866 2.952 -12.777 1.00 89.81 126 SER A C 1
ATOM 1011 O O . SER A 1 126 ? 8.806 2.256 -13.162 1.00 89.81 126 SER A O 1
ATOM 1013 N N . CYS A 1 127 ? 6.815 3.236 -13.549 1.00 90.50 127 CYS A N 1
ATOM 1014 C CA . CYS A 1 12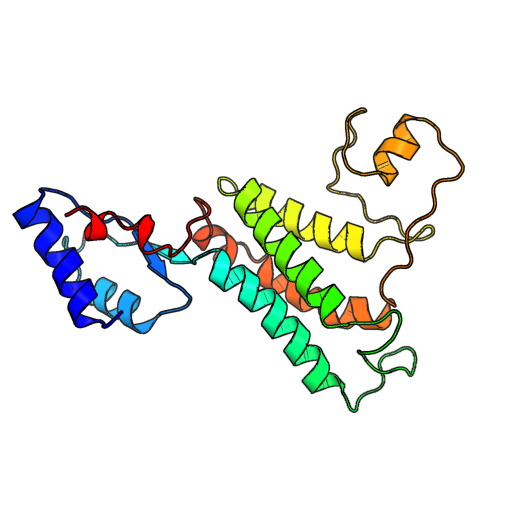7 ? 6.559 2.645 -14.858 1.00 90.50 127 CYS A CA 1
ATOM 1015 C C . CYS A 1 127 ? 6.839 3.575 -16.041 1.00 90.50 127 CYS A C 1
ATOM 1017 O O . CYS A 1 127 ? 6.813 3.095 -17.170 1.00 90.50 127 CYS A O 1
ATOM 1019 N N . SER A 1 128 ? 7.079 4.862 -15.797 1.00 93.25 128 SER A N 1
ATOM 1020 C CA . SER A 1 128 ? 7.223 5.861 -16.857 1.00 93.25 128 SER A CA 1
ATOM 1021 C C . SER A 1 128 ? 8.482 5.641 -17.688 1.00 93.25 128 SER A C 1
ATOM 1023 O O . SER A 1 128 ? 9.567 5.412 -17.147 1.00 93.25 128 SER A O 1
ATOM 1025 N N . THR A 1 129 ? 8.335 5.782 -18.998 1.00 92.75 129 THR A N 1
ATOM 1026 C CA . THR A 1 129 ? 9.426 5.827 -19.976 1.00 92.75 129 THR A CA 1
ATOM 1027 C C . THR A 1 129 ? 9.300 7.095 -20.817 1.00 92.75 129 THR A C 1
ATOM 1029 O O . THR A 1 129 ? 8.319 7.826 -20.698 1.00 92.75 129 THR A O 1
ATOM 1032 N N . ASP A 1 130 ? 10.292 7.369 -21.666 1.00 91.44 130 ASP A N 1
ATOM 1033 C CA . ASP A 1 130 ? 10.209 8.495 -22.605 1.00 91.44 130 ASP A CA 1
ATOM 1034 C C . ASP A 1 130 ? 9.047 8.322 -23.597 1.00 91.44 130 ASP A C 1
ATOM 1036 O O . ASP A 1 130 ? 8.343 9.289 -23.871 1.00 91.44 130 ASP A O 1
ATOM 1040 N N . ASP A 1 131 ? 8.806 7.092 -24.064 1.00 90.38 131 ASP A N 1
ATOM 1041 C CA . ASP A 1 131 ? 7.710 6.777 -24.993 1.00 90.38 131 ASP A CA 1
ATOM 1042 C C . ASP A 1 131 ? 6.336 6.721 -24.301 1.00 90.38 131 ASP A C 1
ATOM 1044 O O . ASP A 1 131 ? 5.302 6.937 -24.928 1.00 90.38 131 ASP A O 1
ATOM 1048 N N . GLU A 1 132 ? 6.309 6.409 -23.001 1.00 90.56 132 GLU A N 1
ATOM 1049 C CA . GLU A 1 132 ? 5.093 6.242 -22.200 1.00 90.56 132 GLU A CA 1
ATOM 1050 C C . GLU A 1 132 ? 5.236 6.985 -20.851 1.00 90.56 132 GLU A C 1
ATOM 1052 O O . GLU A 1 132 ? 5.448 6.359 -19.803 1.00 90.56 132 GLU A O 1
ATOM 1057 N N . PRO A 1 133 ? 5.154 8.331 -20.837 1.00 92.75 133 PRO A N 1
ATOM 1058 C CA . PRO A 1 133 ? 5.236 9.118 -19.610 1.00 92.75 133 PRO A CA 1
ATOM 1059 C C . PRO A 1 133 ? 3.920 9.040 -18.817 1.00 92.75 133 PRO A C 1
ATOM 1061 O O . PRO A 1 133 ? 2.873 9.521 -19.248 1.00 92.75 133 PRO A O 1
ATOM 1064 N N . MET A 1 134 ? 3.956 8.461 -17.614 1.00 93.69 134 MET A N 1
ATOM 1065 C CA . MET A 1 134 ? 2.766 8.178 -16.795 1.00 93.69 134 MET A CA 1
ATOM 1066 C C . MET A 1 134 ? 2.683 9.108 -15.573 1.00 93.69 134 MET A C 1
ATOM 1068 O O . MET A 1 134 ? 2.651 8.654 -14.428 1.00 93.69 134 MET A O 1
ATOM 1072 N N . HIS A 1 135 ? 2.638 10.422 -15.805 1.00 93.62 135 HIS A N 1
ATOM 1073 C CA . HIS A 1 135 ? 2.642 11.455 -14.748 1.00 93.62 135 HIS A CA 1
ATOM 1074 C C . HIS A 1 135 ? 1.259 12.083 -14.491 1.00 93.62 135 HIS A C 1
ATOM 1076 O O . HIS A 1 135 ? 1.152 13.224 -14.049 1.00 93.62 135 HIS A O 1
ATOM 1082 N N . TRP A 1 136 ? 0.179 11.340 -14.755 1.00 91.50 136 TRP A N 1
ATOM 1083 C CA . TRP A 1 136 ? -1.204 11.854 -14.809 1.00 91.50 136 TRP A CA 1
ATOM 1084 C C . TRP A 1 136 ? -1.720 12.476 -13.506 1.00 91.50 136 TRP A C 1
ATOM 1086 O O . TRP A 1 136 ? -2.588 13.342 -13.527 1.00 91.50 136 TRP A O 1
ATOM 1096 N N . PHE A 1 137 ? -1.213 12.005 -12.366 1.00 93.88 137 PHE A N 1
ATOM 1097 C CA . PHE A 1 137 ? -1.607 12.469 -11.031 1.00 93.88 137 PHE A CA 1
ATOM 1098 C C . PHE A 1 137 ? -0.519 13.311 -10.357 1.00 93.88 137 PHE A C 1
ATOM 1100 O O . PHE A 1 137 ? -0.600 13.599 -9.162 1.00 93.88 137 PHE A O 1
ATOM 1107 N N . CYS A 1 138 ? 0.519 13.686 -11.103 1.00 93.56 138 CYS A N 1
ATOM 1108 C CA . CYS A 1 138 ? 1.579 14.539 -10.599 1.00 93.56 138 CYS A CA 1
ATOM 1109 C C . CYS A 1 138 ? 1.138 16.006 -10.645 1.00 93.56 138 CYS A C 1
ATOM 1111 O O . CYS A 1 138 ? 0.451 16.407 -11.586 1.00 93.56 138 CYS A O 1
ATOM 1113 N N . PRO A 1 139 ? 1.561 16.842 -9.682 1.00 91.88 139 PRO A N 1
ATOM 1114 C CA . PRO A 1 139 ? 1.289 18.269 -9.752 1.00 91.88 139 PRO A CA 1
ATOM 1115 C C . PRO A 1 139 ? 1.880 18.872 -11.032 1.00 91.88 139 PRO A C 1
ATOM 1117 O O . PRO A 1 139 ? 3.006 18.542 -11.416 1.00 91.88 139 PRO A O 1
ATOM 1120 N N . THR A 1 140 ? 1.130 19.759 -11.678 1.00 91.44 140 THR A N 1
ATOM 1121 C CA . THR A 1 140 ? 1.542 20.476 -12.898 1.00 91.44 140 THR A CA 1
ATOM 1122 C C . THR A 1 140 ? 2.017 21.897 -12.613 1.00 91.44 140 THR A C 1
ATOM 1124 O O . THR A 1 140 ? 2.444 22.594 -13.525 1.00 91.44 140 THR A O 1
ATOM 1127 N N . ASN A 1 141 ? 1.974 22.344 -11.356 1.00 89.56 141 ASN A N 1
ATOM 1128 C CA . ASN A 1 141 ? 2.434 23.680 -10.992 1.00 89.56 141 ASN A CA 1
ATOM 1129 C C . ASN A 1 141 ? 3.963 23.841 -11.183 1.00 89.56 141 ASN A C 1
ATOM 1131 O O . ASN A 1 141 ? 4.689 22.841 -11.164 1.00 89.56 141 ASN A O 1
ATOM 1135 N N . PRO A 1 142 ? 4.473 25.079 -11.334 1.00 83.50 142 PRO A N 1
ATOM 1136 C CA . PRO A 1 142 ? 5.902 25.337 -11.547 1.00 83.50 142 PRO A CA 1
ATOM 1137 C C . PRO A 1 142 ? 6.825 24.780 -10.451 1.00 83.50 142 PRO A C 1
ATOM 1139 O O . PRO A 1 142 ? 7.936 24.355 -10.748 1.00 83.50 142 PRO A O 1
ATOM 1142 N N . ASN A 1 143 ? 6.340 24.690 -9.209 1.00 86.62 143 ASN A N 1
ATOM 1143 C CA . ASN A 1 143 ? 7.085 24.176 -8.053 1.00 86.62 143 ASN A CA 1
ATOM 1144 C C . ASN A 1 143 ? 6.862 22.669 -7.824 1.00 86.62 143 ASN A C 1
ATOM 1146 O O . ASN A 1 143 ? 6.958 22.171 -6.700 1.00 86.62 143 ASN A O 1
ATOM 1150 N N . THR A 1 144 ? 6.522 21.926 -8.880 1.00 91.81 144 THR A N 1
ATOM 1151 C CA . THR A 1 144 ? 6.245 20.494 -8.784 1.00 91.81 144 THR A CA 1
ATOM 1152 C C . THR A 1 144 ? 7.499 19.696 -8.437 1.00 91.81 144 THR A C 1
ATOM 1154 O O . THR A 1 144 ? 8.572 19.871 -9.011 1.00 91.81 144 THR A O 1
ATOM 1157 N N . TRP A 1 145 ? 7.350 18.737 -7.525 1.00 92.00 145 TRP A N 1
ATOM 1158 C CA . TRP A 1 145 ? 8.398 17.763 -7.220 1.00 92.00 145 TRP A CA 1
ATOM 1159 C C . TRP A 1 145 ? 8.596 16.745 -8.360 1.00 92.00 145 TRP A C 1
ATOM 1161 O O . TRP A 1 145 ? 9.611 16.041 -8.408 1.00 92.00 145 TRP A O 1
ATOM 1171 N N . CYS A 1 146 ? 7.633 16.635 -9.285 1.00 94.25 146 CYS A N 1
ATOM 1172 C CA . CYS A 1 146 ? 7.727 15.739 -10.427 1.00 94.25 146 CYS A CA 1
ATOM 1173 C C . CYS A 1 146 ? 8.693 16.312 -11.467 1.00 94.25 146 CYS A C 1
ATOM 1175 O O . CYS A 1 146 ? 8.366 17.243 -12.195 1.00 94.25 146 CYS A O 1
ATOM 1177 N N . LYS A 1 147 ? 9.878 15.704 -11.580 1.00 92.38 147 LYS A N 1
ATOM 1178 C CA . LYS A 1 147 ? 10.934 16.167 -12.494 1.00 92.38 147 LYS A CA 1
ATOM 1179 C C . LYS A 1 147 ? 10.504 16.229 -13.965 1.00 92.38 147 LYS A C 1
ATOM 1181 O O . LYS A 1 147 ? 11.000 17.086 -14.681 1.00 92.38 147 LYS A O 1
ATOM 1186 N N . TYR A 1 148 ? 9.607 15.341 -14.398 1.00 93.44 148 TYR A N 1
ATOM 1187 C CA . TYR A 1 148 ? 9.063 15.361 -15.758 1.00 93.44 148 TYR A CA 1
ATOM 1188 C C . TYR A 1 148 ? 8.176 16.593 -15.981 1.00 93.44 148 TYR A C 1
ATOM 1190 O O . TYR A 1 148 ? 8.445 17.385 -16.877 1.00 93.44 148 TYR A O 1
ATOM 1198 N N . ASN A 1 149 ? 7.188 16.828 -15.110 1.00 93.19 149 ASN A N 1
ATOM 1199 C CA . ASN A 1 149 ? 6.334 18.017 -15.207 1.00 93.19 149 ASN A CA 1
ATOM 1200 C C . ASN A 1 149 ? 7.132 19.315 -15.006 1.00 93.19 149 ASN A C 1
ATOM 1202 O O . ASN A 1 149 ? 6.874 20.302 -15.685 1.00 93.19 149 ASN A O 1
ATOM 1206 N N . ALA A 1 150 ? 8.136 19.315 -14.125 1.00 92.75 150 ALA A N 1
ATOM 1207 C CA . ALA A 1 150 ? 9.045 20.445 -13.966 1.00 92.75 150 ALA A CA 1
ATOM 1208 C C . ALA A 1 150 ? 9.821 20.723 -15.263 1.00 92.75 150 ALA A C 1
ATOM 1210 O O . ALA A 1 150 ? 9.960 21.878 -15.652 1.00 92.75 150 ALA A O 1
ATOM 1211 N N . ALA A 1 151 ? 10.292 19.685 -15.959 1.00 91.38 151 ALA A N 1
ATOM 1212 C CA . ALA A 1 151 ? 10.959 19.842 -17.245 1.00 91.38 151 ALA A CA 1
ATOM 1213 C C . ALA A 1 151 ? 10.027 20.414 -18.320 1.00 91.38 151 ALA A C 1
ATOM 1215 O O . ALA A 1 151 ? 10.433 21.338 -19.019 1.00 91.38 151 ALA A O 1
ATOM 1216 N N . ILE A 1 152 ? 8.776 19.943 -18.392 1.00 90.75 152 ILE A N 1
ATOM 1217 C CA . ILE A 1 152 ? 7.754 20.518 -19.282 1.00 90.75 152 ILE A CA 1
ATOM 1218 C C . ILE A 1 152 ? 7.551 22.005 -18.974 1.00 90.75 152 ILE A C 1
ATOM 1220 O O . ILE A 1 152 ? 7.635 22.831 -19.875 1.00 90.75 152 ILE A O 1
ATOM 1224 N N . ASN A 1 153 ? 7.360 22.359 -17.701 1.00 90.00 153 ASN A N 1
ATOM 1225 C CA . ASN A 1 153 ? 7.121 23.744 -17.285 1.00 90.00 153 ASN A CA 1
ATOM 1226 C C . ASN A 1 153 ? 8.295 24.685 -17.595 1.00 90.00 153 ASN A C 1
ATOM 1228 O O . ASN A 1 153 ? 8.086 25.873 -17.813 1.00 90.00 153 ASN A O 1
ATOM 1232 N N . ASN A 1 154 ? 9.522 24.160 -17.618 1.00 88.38 154 ASN A N 1
ATOM 1233 C CA . ASN A 1 154 ? 10.732 24.917 -17.941 1.00 88.38 154 ASN A CA 1
ATOM 1234 C C . ASN A 1 154 ? 11.153 24.778 -19.417 1.00 88.38 154 ASN A C 1
ATOM 1236 O O . ASN A 1 154 ? 12.264 25.168 -19.766 1.00 88.38 154 ASN A O 1
ATOM 1240 N N . ASN A 1 155 ? 10.304 24.205 -20.282 1.00 87.56 155 ASN A N 1
ATOM 1241 C CA . ASN A 1 155 ? 10.598 23.950 -21.699 1.00 87.56 155 ASN A CA 1
ATOM 1242 C C . ASN A 1 155 ? 11.920 23.185 -21.933 1.00 87.56 155 ASN A C 1
ATOM 1244 O O . ASN A 1 155 ? 12.619 23.395 -22.927 1.00 87.56 155 ASN A O 1
ATOM 1248 N N . LEU A 1 156 ? 12.275 22.278 -21.018 1.00 86.06 156 LEU A N 1
ATOM 1249 C CA . LEU A 1 156 ? 13.476 21.453 -21.129 1.00 86.06 156 LEU A CA 1
ATOM 1250 C C . LEU A 1 156 ? 13.237 20.311 -22.124 1.00 86.06 156 LEU A C 1
ATOM 1252 O O . LEU A 1 156 ? 12.649 19.285 -21.790 1.00 86.06 156 LEU A O 1
ATOM 1256 N N . GLN A 1 157 ? 13.758 20.476 -23.338 1.00 78.25 157 GLN A N 1
ATOM 1257 C CA . GLN A 1 157 ? 13.594 19.535 -24.458 1.00 78.25 157 GLN A CA 1
ATOM 1258 C C . GLN A 1 157 ? 14.266 18.163 -24.234 1.00 78.25 157 GLN A C 1
ATOM 1260 O O . GLN A 1 157 ? 13.908 17.185 -24.881 1.00 78.25 157 GLN A O 1
ATOM 1265 N N . ASN A 1 158 ? 15.215 18.063 -23.294 1.00 84.81 158 ASN A N 1
ATOM 1266 C CA . ASN A 1 158 ? 16.103 16.901 -23.146 1.00 84.81 158 ASN A CA 1
ATOM 1267 C C . ASN A 1 158 ? 15.850 16.070 -21.876 1.00 84.81 158 ASN A C 1
ATOM 1269 O O . ASN A 1 158 ? 16.762 15.406 -21.377 1.00 84.81 158 ASN A O 1
ATOM 1273 N N . TYR A 1 159 ? 14.641 16.106 -21.308 1.00 89.12 159 TYR A N 1
ATOM 1274 C CA . TYR A 1 159 ? 14.330 15.243 -20.167 1.00 89.12 159 TYR A CA 1
ATOM 1275 C C . TYR A 1 159 ? 14.396 13.765 -20.566 1.00 89.12 159 TYR A C 1
ATOM 1277 O O . TYR A 1 159 ? 13.812 13.351 -21.565 1.00 89.12 159 TYR A O 1
ATOM 1285 N N . LYS A 1 160 ? 15.083 12.964 -19.747 1.00 92.44 160 LYS A N 1
ATOM 1286 C CA . LYS A 1 160 ? 15.191 11.515 -19.915 1.00 92.44 160 LYS A CA 1
ATOM 1287 C C . LYS A 1 160 ? 14.727 10.797 -18.661 1.00 92.44 160 LYS A C 1
ATOM 1289 O O . LYS A 1 160 ? 15.195 11.084 -17.554 1.00 92.44 160 LYS A O 1
ATOM 1294 N N . HIS A 1 161 ? 13.816 9.845 -18.833 1.00 92.19 161 HIS A N 1
ATOM 1295 C CA . HIS A 1 161 ? 13.384 8.983 -17.747 1.00 92.19 161 HIS A CA 1
ATOM 1296 C C . HIS A 1 161 ? 14.525 8.078 -17.295 1.00 92.19 161 HIS A C 1
ATOM 1298 O O . HIS A 1 161 ? 15.371 7.625 -18.069 1.00 92.19 161 HIS A O 1
ATOM 1304 N N . LYS A 1 162 ? 14.529 7.776 -15.997 1.00 88.19 162 LYS A N 1
ATOM 1305 C CA . LYS A 1 162 ? 15.388 6.717 -15.473 1.00 88.19 162 LYS A CA 1
ATOM 1306 C C . LYS A 1 162 ? 14.941 5.370 -16.054 1.00 88.19 162 LYS A C 1
ATOM 1308 O O . LYS A 1 162 ? 13.752 5.213 -16.330 1.00 88.19 162 LYS A O 1
ATOM 1313 N N . PRO A 1 163 ? 15.848 4.383 -16.166 1.00 84.94 163 PRO A N 1
ATOM 1314 C CA . PRO A 1 163 ? 15.474 3.041 -16.591 1.00 84.94 163 PRO A CA 1
ATOM 1315 C C . PRO A 1 163 ? 14.306 2.505 -15.759 1.00 84.94 163 PRO A C 1
ATOM 1317 O O . PRO A 1 163 ? 14.413 2.370 -14.537 1.00 84.94 163 PRO A O 1
ATOM 1320 N N . SER A 1 164 ? 13.191 2.234 -16.434 1.00 87.75 164 SER A N 1
ATOM 1321 C CA . SER A 1 164 ? 11.996 1.672 -15.817 1.00 87.75 164 SER A CA 1
ATOM 1322 C C . SER A 1 164 ? 12.069 0.147 -15.777 1.00 87.75 164 SER A C 1
ATOM 1324 O O . SER A 1 164 ? 12.857 -0.502 -16.470 1.00 87.75 164 SER A O 1
ATOM 1326 N N . VAL A 1 165 ? 11.219 -0.432 -14.940 1.00 88.75 165 VAL A N 1
ATOM 1327 C CA . VAL A 1 165 ? 11.006 -1.870 -14.855 1.00 88.75 165 VAL A CA 1
ATOM 1328 C C . VAL A 1 165 ? 10.452 -2.383 -16.187 1.00 88.75 165 VAL A C 1
ATOM 1330 O O . VAL A 1 165 ? 9.566 -1.772 -16.788 1.00 88.75 165 VAL A O 1
ATOM 1333 N N . ALA A 1 166 ? 10.946 -3.536 -16.645 1.00 92.38 166 ALA A N 1
ATOM 1334 C CA . ALA A 1 166 ? 10.474 -4.155 -17.883 1.00 92.38 166 ALA A CA 1
ATOM 1335 C C . ALA A 1 166 ? 8.940 -4.298 -17.910 1.00 92.38 166 ALA A C 1
ATOM 1337 O O . ALA A 1 166 ? 8.338 -4.704 -16.914 1.00 92.38 166 ALA A O 1
ATOM 1338 N N . LYS A 1 167 ? 8.311 -4.017 -19.062 1.00 92.88 167 LYS A N 1
ATOM 1339 C CA . LYS A 1 167 ? 6.845 -4.077 -19.239 1.00 92.88 167 LYS A CA 1
ATOM 1340 C C . LYS A 1 167 ? 6.246 -5.400 -18.753 1.00 92.88 167 LYS A C 1
ATOM 1342 O O . LYS A 1 167 ? 5.310 -5.382 -17.968 1.00 92.88 167 LYS A O 1
ATOM 1347 N N . ALA A 1 168 ? 6.871 -6.524 -19.100 1.00 95.19 168 ALA A N 1
ATOM 1348 C CA . ALA A 1 168 ? 6.428 -7.847 -18.670 1.00 95.19 168 ALA A CA 1
ATOM 1349 C C . ALA A 1 168 ? 6.356 -7.997 -17.135 1.00 95.19 168 ALA A C 1
ATOM 1351 O O . ALA A 1 168 ? 5.457 -8.647 -16.614 1.00 95.19 168 ALA A O 1
ATOM 1352 N N . VAL A 1 169 ? 7.277 -7.368 -16.394 1.00 95.25 169 VAL A N 1
ATOM 1353 C CA . VAL A 1 169 ? 7.229 -7.337 -14.924 1.00 95.25 169 VAL A CA 1
ATOM 1354 C C . VAL A 1 169 ? 6.148 -6.372 -14.444 1.00 95.25 169 VAL A C 1
ATOM 1356 O O . VAL A 1 169 ? 5.409 -6.734 -13.531 1.00 95.25 169 VAL A O 1
ATOM 1359 N N . ARG A 1 170 ? 6.022 -5.183 -15.063 1.00 94.12 170 ARG A N 1
ATOM 1360 C CA . ARG A 1 170 ? 4.959 -4.203 -14.760 1.00 94.12 170 ARG A CA 1
ATOM 1361 C C . ARG A 1 170 ? 3.580 -4.872 -14.823 1.00 94.12 170 ARG A C 1
ATOM 1363 O O . ARG A 1 170 ? 2.817 -4.785 -13.865 1.00 94.12 170 ARG A O 1
ATOM 1370 N N . ASP A 1 171 ? 3.304 -5.622 -15.882 1.00 95.00 171 ASP A N 1
ATOM 1371 C CA . ASP A 1 171 ? 2.019 -6.303 -16.070 1.00 95.00 171 ASP A CA 1
ATOM 1372 C C . ASP A 1 171 ? 1.708 -7.300 -14.937 1.00 95.00 171 ASP A C 1
ATOM 1374 O O . ASP A 1 171 ? 0.569 -7.383 -14.481 1.00 95.00 171 ASP A O 1
ATOM 1378 N N . VAL A 1 172 ? 2.725 -7.988 -14.404 1.00 96.50 172 VAL A N 1
ATOM 1379 C CA . VAL A 1 172 ? 2.575 -8.943 -13.290 1.00 96.50 172 VAL A CA 1
ATOM 1380 C C . VAL A 1 172 ? 2.357 -8.253 -11.939 1.00 96.50 172 VAL A C 1
ATOM 1382 O O . VAL A 1 172 ? 1.612 -8.766 -11.104 1.00 96.50 172 VAL A O 1
ATOM 1385 N N . ILE A 1 173 ? 2.988 -7.100 -11.692 1.00 96.19 173 ILE A N 1
ATOM 1386 C CA . ILE A 1 173 ? 2.891 -6.406 -10.394 1.00 96.19 173 ILE A CA 1
ATOM 1387 C C . ILE A 1 173 ? 1.699 -5.438 -10.305 1.00 96.19 173 ILE A C 1
ATOM 1389 O O . ILE A 1 173 ? 1.233 -5.150 -9.201 1.00 96.19 173 ILE A O 1
ATOM 1393 N N . LYS A 1 174 ? 1.174 -4.948 -11.438 1.00 96.94 174 LYS A N 1
ATOM 1394 C CA . LYS A 1 174 ? 0.055 -3.986 -11.494 1.00 96.94 174 LYS A CA 1
ATOM 1395 C C . LYS A 1 174 ? -1.195 -4.439 -10.719 1.00 96.94 174 LYS A C 1
ATOM 1397 O O . LYS A 1 174 ? -1.765 -3.600 -10.017 1.00 96.94 174 LYS A O 1
ATOM 1402 N N . PRO A 1 175 ? -1.615 -5.721 -10.752 1.00 98.25 175 PRO A N 1
ATOM 1403 C CA . PRO A 1 175 ? -2.747 -6.190 -9.950 1.00 98.25 175 PRO A CA 1
ATOM 1404 C C . PRO A 1 175 ? -2.561 -5.975 -8.441 1.00 98.25 175 PRO A C 1
ATOM 1406 O O . PRO A 1 175 ? -3.516 -5.640 -7.748 1.00 98.25 175 PRO A O 1
ATOM 1409 N N . VAL A 1 176 ? -1.330 -6.065 -7.920 1.00 98.31 176 VAL A N 1
ATOM 1410 C CA . VAL A 1 176 ? -1.058 -5.795 -6.495 1.00 98.31 176 VAL A CA 1
ATOM 1411 C C . VAL A 1 176 ? -1.345 -4.332 -6.151 1.00 98.31 176 VAL A C 1
ATOM 1413 O O . VAL A 1 176 ? -1.940 -4.059 -5.111 1.00 98.31 176 VAL A O 1
ATOM 1416 N N . PHE A 1 177 ? -0.981 -3.393 -7.030 1.00 97.88 177 PHE A N 1
ATOM 1417 C CA . PHE A 1 177 ? -1.318 -1.974 -6.867 1.00 97.88 177 PHE A CA 1
ATOM 1418 C C . PHE A 1 177 ? -2.827 -1.725 -6.950 1.00 97.88 177 PHE A C 1
ATOM 1420 O O . PHE A 1 177 ? -3.364 -0.947 -6.159 1.00 97.88 177 PHE A O 1
ATOM 1427 N N . ALA A 1 178 ? -3.521 -2.390 -7.875 1.00 98.12 178 ALA A N 1
ATOM 1428 C CA . ALA A 1 178 ? -4.971 -2.274 -8.004 1.00 98.12 178 ALA A CA 1
ATOM 1429 C C . ALA A 1 178 ? -5.682 -2.724 -6.719 1.00 98.12 178 ALA A C 1
ATOM 1431 O O . ALA A 1 178 ? -6.448 -1.955 -6.137 1.00 98.12 178 ALA A O 1
ATOM 1432 N N . ASP A 1 179 ? -5.342 -3.906 -6.212 1.00 98.31 179 ASP A N 1
ATOM 1433 C CA . ASP A 1 179 ? -5.930 -4.448 -4.989 1.00 98.31 179 ASP A CA 1
ATOM 1434 C C . ASP A 1 179 ? -5.605 -3.597 -3.755 1.00 98.31 179 ASP A C 1
ATOM 1436 O O . ASP A 1 179 ? -6.472 -3.303 -2.933 1.00 98.31 179 ASP A O 1
ATOM 1440 N N . LEU A 1 180 ? -4.344 -3.178 -3.606 1.00 98.06 180 LEU A N 1
ATOM 1441 C CA . LEU A 1 180 ? -3.897 -2.404 -2.445 1.00 98.06 180 LEU A CA 1
A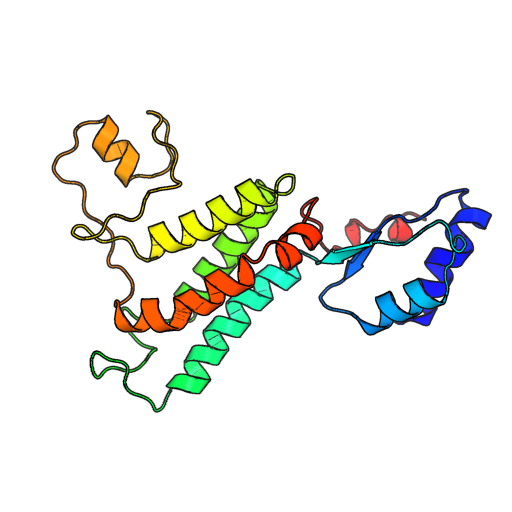TOM 1442 C C . LEU A 1 180 ? -4.270 -0.914 -2.518 1.00 98.06 180 LEU A C 1
ATOM 1444 O O . LEU A 1 180 ? -4.026 -0.179 -1.561 1.00 98.06 180 LEU A O 1
ATOM 1448 N N . SER A 1 181 ? -4.895 -0.475 -3.613 1.00 97.81 181 SER A N 1
ATOM 1449 C CA . SER A 1 181 ? -5.538 0.840 -3.744 1.00 97.81 181 SER A CA 1
ATOM 1450 C C . SER A 1 181 ? -7.069 0.767 -3.662 1.00 97.81 181 SER A C 1
ATOM 1452 O O . SER A 1 181 ? -7.763 1.754 -3.938 1.00 97.81 181 SER A O 1
ATOM 1454 N N . HIS A 1 182 ? -7.620 -0.390 -3.274 1.00 98.19 182 HIS A N 1
ATOM 1455 C CA . HIS A 1 182 ? -9.059 -0.576 -3.156 1.00 98.19 182 HIS A CA 1
ATOM 1456 C C . HIS A 1 182 ? -9.651 0.313 -2.041 1.00 98.19 182 HIS A C 1
ATOM 1458 O O . HIS A 1 182 ? -9.154 0.286 -0.909 1.00 98.19 182 HIS A O 1
ATOM 1464 N N . PRO A 1 183 ? -10.750 1.059 -2.291 1.00 97.81 183 PRO A N 1
ATOM 1465 C CA . PRO A 1 183 ? -11.311 1.997 -1.315 1.00 97.81 183 PRO A CA 1
ATOM 1466 C C . PRO A 1 183 ? -11.656 1.371 0.039 1.00 97.81 183 PRO A C 1
ATOM 1468 O O . PRO A 1 183 ? -11.479 2.014 1.067 1.00 97.81 183 PRO A O 1
ATOM 1471 N N . ALA A 1 184 ? -12.116 0.116 0.063 1.00 96.12 184 ALA A N 1
ATOM 1472 C CA . ALA A 1 184 ? -12.447 -0.580 1.311 1.00 96.12 184 ALA A CA 1
ATOM 1473 C C . ALA A 1 184 ? -11.233 -0.770 2.241 1.00 96.12 184 ALA A C 1
ATOM 1475 O O . ALA A 1 184 ? -11.381 -0.683 3.457 1.00 96.12 184 ALA A O 1
ATOM 1476 N N . LEU A 1 185 ? -10.040 -0.995 1.678 1.00 96.38 185 LEU A N 1
ATOM 1477 C CA . LEU A 1 185 ? -8.798 -1.047 2.448 1.00 96.38 185 LEU A CA 1
ATOM 1478 C C . LEU A 1 185 ? -8.396 0.361 2.895 1.00 96.38 185 LEU A C 1
ATOM 1480 O O . LEU A 1 185 ? -8.150 0.583 4.074 1.00 96.38 185 LEU A O 1
ATOM 1484 N N . LEU A 1 186 ? -8.394 1.321 1.966 1.00 97.81 186 LEU A N 1
ATOM 1485 C CA . LEU A 1 186 ? -7.939 2.689 2.231 1.00 97.81 186 LEU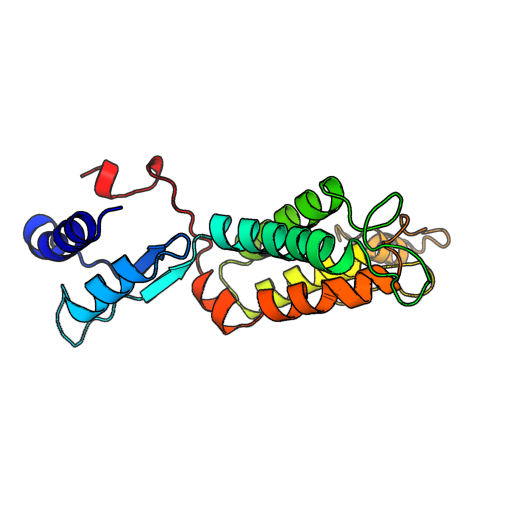 A CA 1
ATOM 1486 C C . LEU A 1 186 ? -8.812 3.434 3.251 1.00 97.81 186 LEU A C 1
ATOM 1488 O O . LEU A 1 186 ? -8.284 4.211 4.039 1.00 97.81 186 LEU A O 1
ATOM 1492 N N . LYS A 1 187 ? -10.125 3.161 3.305 1.00 96.88 187 LYS 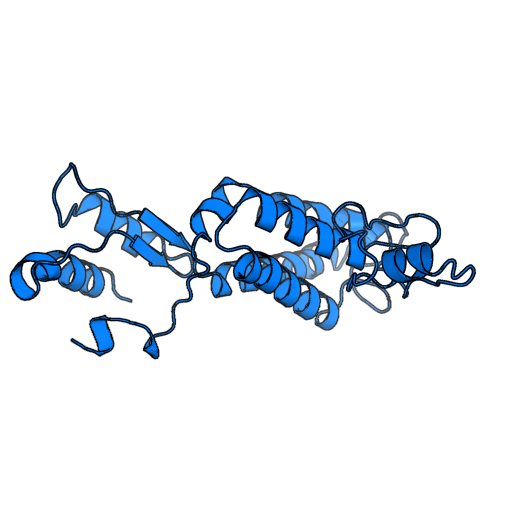A N 1
ATOM 1493 C CA . LYS A 1 187 ? -11.019 3.677 4.359 1.00 96.88 187 LYS A CA 1
ATOM 1494 C C . LYS A 1 187 ? -10.524 3.299 5.756 1.00 96.88 187 LYS A C 1
ATOM 1496 O O . LYS A 1 187 ? -10.563 4.126 6.656 1.00 96.88 187 LYS A O 1
ATOM 1501 N N . LYS A 1 188 ? -9.998 2.082 5.920 1.00 95.56 188 LYS A N 1
ATOM 1502 C CA . LYS A 1 188 ? -9.428 1.617 7.190 1.00 95.56 188 LYS A CA 1
ATOM 1503 C C . LYS A 1 188 ? -8.053 2.219 7.478 1.00 95.56 188 LYS A C 1
ATOM 1505 O O . LYS A 1 188 ? -7.548 2.033 8.570 1.00 95.56 188 LYS A O 1
ATOM 1510 N N . CYS A 1 189 ? -7.439 2.929 6.536 1.00 96.19 189 CYS A N 1
ATOM 1511 C CA . CYS A 1 189 ? -6.174 3.635 6.742 1.00 96.19 189 CYS A CA 1
ATOM 1512 C C . CYS A 1 189 ? -6.363 5.130 7.049 1.00 96.19 189 CYS A C 1
ATOM 1514 O O . CYS A 1 189 ? -5.371 5.856 7.173 1.00 96.19 189 CYS A O 1
ATOM 1516 N N . LEU A 1 190 ? -7.611 5.608 7.145 1.00 95.50 190 LEU A N 1
ATOM 1517 C CA . LEU A 1 190 ? -7.896 6.996 7.498 1.00 95.50 190 LEU A CA 1
ATOM 1518 C C . LEU A 1 190 ? -7.278 7.352 8.856 1.00 95.50 190 LEU A C 1
ATOM 1520 O O . LEU A 1 190 ? -7.194 6.535 9.772 1.00 95.50 190 LEU A O 1
ATOM 1524 N N . GLY A 1 191 ? -6.776 8.578 8.963 1.00 93.31 191 GLY A N 1
ATOM 1525 C CA . GLY A 1 191 ? -6.037 9.046 10.134 1.00 93.31 191 GLY A CA 1
ATOM 1526 C C . GLY A 1 191 ? -4.592 8.543 10.222 1.00 93.31 191 GLY A C 1
ATOM 1527 O O . GLY A 1 191 ? -3.874 8.977 11.118 1.00 93.31 191 GLY A O 1
ATOM 1528 N N . GLY A 1 192 ? -4.141 7.669 9.310 1.00 92.69 192 GLY A N 1
ATOM 1529 C CA . GLY A 1 192 ? -2.721 7.351 9.130 1.00 92.69 192 GLY A CA 1
ATOM 1530 C C . GLY A 1 192 ? -2.080 6.633 10.320 1.00 92.69 192 GLY A C 1
ATOM 1531 O O . GLY A 1 192 ? -0.878 6.766 10.539 1.00 92.69 192 GLY A O 1
ATOM 1532 N N . LYS A 1 193 ? -2.887 5.916 11.108 1.00 91.19 193 LYS A N 1
ATOM 1533 C CA . LYS A 1 193 ? -2.502 5.407 12.426 1.00 91.19 193 LYS A CA 1
ATOM 1534 C C . LYS A 1 193 ? -1.410 4.337 12.354 1.00 91.19 193 LYS A C 1
ATOM 1536 O O . LYS A 1 193 ? -1.340 3.533 11.418 1.00 91.19 193 LYS A O 1
ATOM 1541 N N . THR A 1 194 ? -0.571 4.318 13.380 1.00 87.81 194 THR A N 1
ATOM 1542 C CA . THR A 1 194 ? 0.458 3.306 13.620 1.00 87.81 194 THR A CA 1
ATOM 1543 C C . THR A 1 194 ? 0.145 2.591 14.931 1.00 87.81 194 THR A C 1
ATOM 1545 O O . THR A 1 194 ? -0.559 3.112 15.792 1.00 87.81 194 THR A O 1
ATOM 1548 N N . GLN A 1 195 ? 0.652 1.371 15.082 1.00 77.00 195 GLN A N 1
ATOM 1549 C CA . GLN A 1 195 ? 0.624 0.667 16.358 1.00 77.00 195 GLN A CA 1
ATOM 1550 C C . GLN A 1 195 ? 1.974 0.884 17.049 1.00 77.00 195 GLN A C 1
ATOM 1552 O O . GLN A 1 195 ? 2.813 -0.013 17.086 1.00 77.00 195 GLN A O 1
ATOM 1557 N N . ASN A 1 196 ? 2.222 2.111 17.504 1.00 68.56 196 ASN A N 1
ATOM 1558 C CA . ASN A 1 196 ? 3.388 2.436 18.317 1.00 68.56 196 ASN A CA 1
ATOM 1559 C C . ASN A 1 196 ? 2.993 2.331 19.800 1.00 68.56 196 ASN A C 1
ATOM 1561 O O . ASN A 1 196 ? 2.146 3.109 20.239 1.00 68.56 196 ASN A O 1
ATOM 1565 N N . PRO A 1 197 ? 3.565 1.398 20.585 1.00 61.75 197 PRO A N 1
ATOM 1566 C CA . PRO A 1 197 ? 3.280 1.294 22.016 1.00 61.75 197 PRO A CA 1
ATOM 1567 C C . PRO A 1 197 ? 3.521 2.605 22.773 1.00 61.75 197 PRO A C 1
ATOM 1569 O O . PRO A 1 197 ? 2.789 2.891 23.711 1.00 61.75 197 PRO A O 1
ATOM 1572 N N . ASN A 1 198 ? 4.473 3.426 22.313 1.00 57.16 198 ASN A N 1
ATOM 1573 C CA . ASN A 1 198 ? 4.800 4.722 22.915 1.00 57.16 198 ASN A CA 1
ATOM 1574 C C . ASN A 1 198 ? 3.732 5.801 22.663 1.00 57.16 198 ASN A C 1
ATOM 1576 O O . ASN A 1 198 ? 3.754 6.846 23.301 1.00 57.16 198 ASN A O 1
ATOM 1580 N N . GLU A 1 199 ? 2.816 5.571 21.720 1.00 56.34 199 GLU A N 1
ATOM 1581 C CA . GLU A 1 199 ? 1.688 6.461 21.409 1.00 56.34 199 GLU A CA 1
ATOM 1582 C C . GLU A 1 199 ? 0.365 5.911 21.970 1.00 56.34 199 GLU A C 1
ATOM 1584 O O . GLU A 1 199 ? -0.711 6.446 21.699 1.00 56.34 199 GLU A O 1
ATOM 1589 N N . SER A 1 200 ? 0.419 4.817 22.736 1.00 69.44 200 SER A N 1
ATOM 1590 C CA . SER A 1 200 ? -0.763 4.233 23.355 1.00 69.44 200 SER A CA 1
ATOM 1591 C C . SER A 1 200 ? -1.184 5.073 24.554 1.00 69.44 200 SER A C 1
ATOM 1593 O O . SER A 1 200 ? -0.449 5.179 25.527 1.00 69.44 200 SER A O 1
ATOM 1595 N N . LEU A 1 201 ? -2.415 5.587 24.558 1.00 68.19 201 LEU A N 1
ATOM 1596 C CA . LEU A 1 201 ? -2.983 6.209 25.760 1.00 68.19 201 LEU A CA 1
ATOM 1597 C C . LEU A 1 201 ? -2.902 5.263 26.973 1.00 68.19 201 LEU A C 1
ATOM 1599 O O . LEU A 1 201 ? -2.618 5.701 28.079 1.00 68.19 201 LEU A O 1
ATOM 1603 N N . ASN A 1 202 ? -3.059 3.954 26.752 1.00 69.75 202 ASN A N 1
ATOM 1604 C CA . ASN A 1 202 ? -2.975 2.949 27.814 1.00 69.75 202 ASN A CA 1
ATOM 1605 C C . ASN A 1 202 ? -1.562 2.759 28.392 1.00 69.75 202 ASN A C 1
ATOM 1607 O O . ASN A 1 202 ? -1.423 2.004 29.342 1.00 69.75 202 ASN A O 1
ATOM 1611 N N . SER A 1 203 ? -0.511 3.355 27.815 1.00 65.94 203 SER A N 1
ATOM 1612 C CA . SER A 1 203 ? 0.805 3.397 28.471 1.00 65.94 203 SER A CA 1
ATOM 1613 C C . SER A 1 203 ? 0.966 4.607 29.395 1.00 65.94 203 SER A C 1
ATOM 1615 O O . SER A 1 203 ? 1.965 4.690 30.098 1.00 65.94 203 SER A O 1
ATOM 1617 N N . LEU A 1 204 ? 0.027 5.559 29.355 1.00 63.28 204 LEU A N 1
ATOM 1618 C CA . LEU A 1 204 ? 0.020 6.785 30.162 1.00 63.28 204 LEU A CA 1
ATOM 1619 C C . LEU A 1 204 ? -1.016 6.743 31.300 1.00 63.28 204 LEU A C 1
ATOM 1621 O O . LEU A 1 204 ? -1.075 7.681 32.093 1.00 63.28 204 LEU A O 1
ATOM 1625 N N . ILE A 1 205 ? -1.838 5.691 31.345 1.00 61.50 205 ILE A N 1
ATOM 1626 C CA . ILE A 1 205 ? -2.904 5.437 32.325 1.00 61.50 205 ILE A CA 1
ATOM 1627 C C . ILE A 1 205 ? -2.542 4.183 33.112 1.00 61.50 205 ILE A C 1
ATOM 1629 O O . ILE A 1 205 ? -2.654 4.218 34.355 1.00 61.50 205 ILE A O 1
#

Foldseek 3Di:
DDLVVVLVCQLCCCVPPVDHAQEDEDLPDPPSQVSCQVSVSPDPVRGRYYAYALVSLLVVQLVVLVVLCVVQVVPQFPVRDTQDDDLHDDSVVSNVLSVQLSVLLQVPLADLVSSLLSLVCSLQLQAAFPVRRRNVSFDLDCPTPPPVSVCVVVVPPDDGRDRHRDPRNSVSSVVSSVVSSDSVNSVSCHPVDHPDPVPDPVVVD

Radius of gyration: 21.33 Å; chains: 1; bounding box: 45×46×60 Å

Sequence (205 aa):
MEVDGMLRIFNRSEKLHNQKYSNYIGDGDTKTFNALSENKPYGDDYLIQKIECVGHVQKRMGTRLRNLILVYSKKKLSDGKTIGGKGRLTDSLIDKLAHYYGNAIRCNSTSVKEMRKAIWTVWGHSCSTDDEPMHWFCPTNPNTWCKYNAAINNNLQNYKHKPSVAKAVRDVIKPVFADLSHPALLKKCLGGKTQNPNESLNSLI

Secondary structure (DSSP, 8-state):
--HHHHHHHHHHHHHHHS----EEEESS--HHHHHHHHH-TT-TT-PPEEEE-HHHHHHHHHHHHHHHHHHHTT---TTSS-SSSTTS--HHHHHHHHHHHHHHHHTTTT-HHHHHHHHHHHHHHHH--SSS---TTS--STT-S-HHHHHHHTT-TT--PPPPPPHHHHHHHHHHHHHHT-HHHHHTTGGG----GGG-GGG--